Protein 8SJJ (pdb70)

Organism: Homo sapiens (NCBI:txid9606)

Solvent-accessible surface area: 27990 Å² total; per-residue (Å²): 67,76,136,116,36,91,99,68,21,71,89,11,107,62,149,16,64,110,98,35,52,106,67,43,63,82,31,66,106,39,56,116,58,23,71,70,52,38,107,107,64,120,117,81,15,89,96,61,67,134,40,8,88,95,71,105,160,100,5,82,29,54,44,99,98,6,104,149,89,75,84,93,54,122,95,59,63,179,111,119,106,88,81,93,109,137,89,162,130,63,86,184,78,133,104,121,61,58,70,137,151,95,50,108,106,104,91,88,82,124,105,46,99,85,120,117,79,114,99,96,108,115,82,115,43,90,60,99,112,91,120,106,101,26,95,72,110,60,103,132,62,108,106,74,57,91,97,123,91,106,122,62,66,96,50,46,83,64,149,104,105,21,60,62,99,32,132,148,27,78,106,42,45,72,107,88,16,58,129,88,35,140,124,29,57,88,138,50,104,79,24,95,63,64,16,41,135,136,46,69,112,34,54,44,67,6,59,61,63,68,56,66,31,96,45,46,68,122,60,4,68,71,60,58,65,83,40,85,68,148,73,159,176,135,151,126,78,109,68,58,105,100,140,163,65,102,94,64,134,97,128,61,79,54,103,54,115,93,117,90,125,88,120,111,65,122,92,132,90,94,128,132,137,79,57,119,58,38,129,95,155,40,104,84,107,104,122,152,58,87,55,60,114,115,143,108,116,111,35,128,138,140,98,95,70,81,112,92,64,79,154,50,36,111,85,155,152,106,121,150

Sequence (320 aa):
GSHMWQREEEELKQRFMQRVKEKKEATFKEAEKELQDKFEHLKMIQQEEIRKLEEEKKQLEGEIIDFYKMKAASESHMWQRREEEELKQRFMQRVKEKEATTFKEAEKELQDKFEHLKMIQQEEIRKLEEEKKQLEGEIIDFYKMKAASEAGSHMAQMEEERREHVAKMKKMEMEMEQVFEMKVKEKVQKLKDSEAELQRRHEQMKKNLEAQHKELEEKRRQFEDEKANWWEAQQRILHMAQMEEERREHVAKMKKMEMMEMEQVFEMKVKEKVQKLKDSEAELQRRHEQMKKNLEAQHKELEEKRRQFEDEKANWWEAQQRILEQ

Secondary structure (DSSP, 8-state):
-HHHHHHHHHHHHHHHHHHHHHHHHHHHHHHHHHHHHHHHHHHHHHHHHHHHHHHHHHHHHHHHHHHHHHHHH-/-HHHHHHHHHHHHHHHHHHHHHHHHHHHHHHHHHHHHHHHHHHHHHHHHHHHHHHHHHHHHHHHHHHHHHHHT-/-HHHHHHHHHHHHHHHHHHHHHHHHHHHHHHHHHHHHHHHHHHHHHHHHHHHHHHHHHHHHHHHHHHHHHHHHHHHHHHHHHT---/-HHHHHHHHHHHHHHHHHHHHHHHHHHHHHHHHHHHHHHHHHHHHHHHHHHHHHHHHHHHHHHHHHHHHHHHHHHHHHHHTSGGG-

Foldseek 3Di:
DVVVVVVVVVVVVVVVVVVVVVVVVVVVVVVVVVVVVVVVVVVVVVVVVVVVVVVVVVVVVVVVVVVVVVVVVD/DVVVVVVVVVVVVVVVVVVVVVVVVVVVVVVVVVVVVVVVVVVVVVVVVVVVVVVVVVVVVVVVVVVVVVVVVD/DVVVVVVVVVVVVVVVVVVVVVVVVVVVVVVVVVVVVVVVVVVVVVVVVVVVVVVVVVVVVVVVVVVVVVVVVVVVVVVVVVPPPD/DVVVVVVVVVVVVVVVVVVVVVVVVVVVVVVVVVVVVVVVVVVVVVVVVVVVVVVVVVVVVVVVVVVVVVVVVVVVVVVCPDPVND

Radius of gyration: 40.52 Å; Cα contacts (8 Å, |Δi|>4): 38; chains: 4; bounding box: 103×76×108 Å

B-factor: mean 32.74, std 9.79, range [14.16, 71.3]

InterPro domains:
  IPR016491 Septin [PIRSF006698] (20-425)
  IPR016491 Septin [cd01850] (49-317)
  IPR027417 P-loop containing nucleoside triphosphate hydrolase [G3DSA:3.40.50.300] (29-317)
  IPR027417 P-loop containing nucleoside triphosphate hydrolase [SSF52540] (34-288)
  IPR030379 Septin-type guanine nucleotide-binding (G) domain [PF00735] (49-317)
  IPR030379 Septin-type guanine nucleotide-binding (G) domain [PS51719] (49-315)

Structure (mmCIF, N/CA/C/O backbone):
data_8SJJ
#
_entry.id   8SJJ
#
_cell.length_a   34.934
_cell.length_b   50.811
_cell.length_c   91.558
_cell.angle_alpha   90.00
_cell.angle_beta   94.36
_cell.angle_gamma   90.00
#
_symmetry.space_group_name_H-M   'P 1 21 1'
#
loop_
_entity.id
_entity.type
_entity.pdbx_description
1 polymer Septin-14
2 polymer 'Septin 7'
3 non-polymer 'SODIUM ION'
4 non-polymer DI(HYDROXYETHYL)ETHER
5 water water
#
loop_
_atom_site.group_PDB
_atom_site.id
_atom_site.type_symbol
_atom_site.label_atom_id
_atom_site.label_alt_id
_atom_site.label_comp_id
_atom_site.label_asym_id
_atom_site.label_entity_id
_atom_site.label_seq_id
_atom_site.pdbx_PDB_ins_code
_atom_site.Cartn_x
_atom_site.Cartn_y
_atom_site.Cartn_z
_atom_site.occupancy
_atom_site.B_iso_or_equiv
_atom_site.auth_seq_id
_atom_site.auth_comp_id
_atom_site.auth_asym_id
_atom_site.auth_atom_id
_atom_site.pdbx_PDB_model_num
ATOM 1 N N . GLY A 1 1 ? -25.384 23.516 -19.453 1.00 25.49 -4 GLY A N 1
ATOM 2 C CA . GLY A 1 1 ? -24.470 23.531 -20.587 1.00 25.99 -4 GLY A CA 1
ATOM 3 C C . GLY A 1 1 ? -23.089 24.035 -20.236 1.00 27.72 -4 GLY A C 1
ATOM 4 O O . GLY A 1 1 ? -22.743 24.137 -19.054 1.00 27.45 -4 GLY A O 1
ATOM 5 N N . SER A 1 2 ? -22.315 24.399 -21.269 1.00 28.69 -3 SER A N 1
ATOM 6 C CA . SER A 1 2 ? -20.946 24.869 -21.197 1.00 30.13 -3 SER A CA 1
ATOM 7 C C . SER A 1 2 ? -20.677 26.080 -20.268 1.00 30.75 -3 SER A C 1
ATOM 8 O O . SER A 1 2 ? -19.628 26.116 -19.632 1.00 30.85 -3 SER A O 1
ATOM 11 N N . HIS A 1 3 ? -21.572 27.084 -20.232 1.00 30.99 -2 HIS A N 1
ATOM 12 C CA . HIS A 1 3 ? -21.380 28.240 -19.352 1.00 31.66 -2 HIS A CA 1
ATOM 13 C C . HIS A 1 3 ? -21.668 27.857 -17.905 1.00 30.63 -2 HIS A C 1
ATOM 14 O O . HIS A 1 3 ? -20.941 28.275 -17.004 1.00 31.30 -2 HIS A O 1
ATOM 21 N N . MET A 1 4 ? -22.716 27.058 -17.668 1.00 29.30 -1 MET A N 1
ATOM 22 C CA . MET A 1 4 ? -23.031 26.586 -16.313 1.00 28.80 -1 MET A CA 1
ATOM 23 C C . MET A 1 4 ? -21.865 25.740 -15.776 1.00 27.16 -1 MET A C 1
ATOM 24 O O . MET A 1 4 ? -21.507 25.872 -14.608 1.00 26.66 -1 MET A O 1
ATOM 29 N N . TRP A 1 5 ? -21.237 24.930 -16.643 1.00 26.16 0 TRP A N 1
ATOM 30 C CA . TRP A 1 5 ? -20.093 24.113 -16.233 1.00 26.85 0 TRP A CA 1
ATOM 31 C C . TRP A 1 5 ? -18.892 24.955 -15.885 1.00 26.04 0 TRP A C 1
ATOM 32 O O . TRP A 1 5 ? -18.216 24.665 -14.908 1.00 25.97 0 TRP A O 1
ATOM 43 N N . GLN A 1 6 ? -18.657 26.027 -16.646 1.00 25.04 1 GLN A N 1
ATOM 44 C CA . GLN A 1 6 ? -17.572 26.949 -16.346 1.00 25.32 1 GLN A CA 1
ATOM 45 C C . GLN A 1 6 ? -17.885 27.666 -15.027 1.00 24.20 1 GLN A C 1
ATOM 46 O O . GLN A 1 6 ? -17.026 27.741 -14.166 1.00 24.14 1 GLN A O 1
ATOM 52 N N . ARG A 1 7 ? -19.130 28.110 -14.831 1.00 23.64 2 ARG A N 1
ATOM 53 C CA . ARG A 1 7 ? -19.528 28.753 -13.569 1.00 24.07 2 ARG A CA 1
ATOM 54 C C . ARG A 1 7 ? -19.307 27.849 -12.360 1.00 23.69 2 ARG A C 1
ATOM 55 O O . ARG A 1 7 ? -18.877 28.319 -11.332 1.00 24.28 2 ARG A O 1
ATOM 63 N N . GLU A 1 8 ? -19.570 26.553 -12.496 1.00 22.96 3 GLU A N 1
ATOM 64 C CA . GLU A 1 8 ? -19.362 25.594 -11.425 1.00 23.25 3 GLU A CA 1
ATOM 65 C C . GLU A 1 8 ? -17.883 25.524 -10.991 1.00 23.63 3 GLU A C 1
ATOM 66 O O . GLU A 1 8 ? -17.588 25.496 -9.792 1.00 23.28 3 GLU A O 1
ATOM 72 N N . GLU A 1 9 ? -16.951 25.598 -11.964 1.00 23.60 4 GLU A N 1
ATOM 73 C CA . GLU A 1 9 ? -15.525 25.631 -11.697 1.00 24.09 4 GLU A CA 1
ATOM 74 C C . GLU A 1 9 ? -15.173 26.840 -10.857 1.00 24.50 4 GLU A C 1
ATOM 75 O O . GLU A 1 9 ? -14.500 26.687 -9.849 1.00 24.94 4 GLU A O 1
ATOM 81 N N . GLU A 1 10 ? -15.633 28.033 -11.296 1.00 24.22 5 GLU A N 1
ATOM 82 C CA . GLU A 1 10 ? -15.401 29.328 -10.689 1.00 24.13 5 GLU A CA 1
ATOM 83 C C . GLU A 1 10 ? -15.968 29.358 -9.283 1.00 23.74 5 GLU A C 1
ATOM 84 O O . GLU A 1 10 ? -15.301 29.864 -8.389 1.00 24.14 5 GLU A O 1
ATOM 90 N N . GLU A 1 11 ? -17.186 28.801 -9.067 1.00 23.13 6 GLU A N 1
ATOM 91 C CA . GLU A 1 11 ? -17.797 28.774 -7.731 1.00 23.15 6 GLU A CA 1
ATOM 92 C C . GLU A 1 11 ? -16.896 27.971 -6.768 1.00 24.59 6 GLU A C 1
ATOM 93 O O . GLU A 1 11 ? -16.691 28.386 -5.635 1.00 25.00 6 GLU A O 1
ATOM 99 N N . LEU A 1 12 ? -16.364 26.837 -7.224 1.00 25.51 7 LEU A N 1
ATOM 100 C CA . LEU A 1 12 ? -15.462 26.023 -6.406 1.00 27.65 7 LEU A CA 1
ATOM 101 C C . LEU A 1 12 ? -14.140 26.773 -6.125 1.00 27.89 7 LEU A C 1
ATOM 102 O O . LEU A 1 12 ? -13.705 26.799 -4.996 1.00 27.35 7 LEU A O 1
ATOM 107 N N . LYS A 1 13 ? -13.552 27.428 -7.135 1.00 28.83 8 LYS A N 1
ATOM 108 C CA . LYS A 1 13 ? -12.334 28.216 -6.975 1.00 30.33 8 LYS A CA 1
ATOM 109 C C . LYS A 1 13 ? -12.579 29.385 -6.007 1.00 31.43 8 LYS A C 1
ATOM 110 O O . LYS A 1 13 ? -11.708 29.723 -5.214 1.00 31.48 8 LYS A O 1
ATOM 116 N N . GLN A 1 14 ? -13.765 30.002 -6.074 1.00 31.39 9 GLN A N 1
ATOM 117 C CA . GLN A 1 14 ? -14.120 31.095 -5.178 1.00 31.53 9 GLN A CA 1
ATOM 118 C C . GLN A 1 14 ? -14.337 30.589 -3.750 1.00 31.60 9 GLN A C 1
ATOM 119 O O . GLN A 1 14 ? -14.011 31.297 -2.778 1.00 32.14 9 GLN A O 1
ATOM 121 N N . ARG A 1 15 ? -14.859 29.362 -3.612 1.00 30.79 10 ARG A N 1
ATOM 122 C CA . ARG A 1 15 ? -15.106 28.726 -2.323 1.00 30.39 10 ARG A CA 1
ATOM 123 C C . ARG A 1 15 ? -13.786 28.553 -1.590 1.00 31.39 10 ARG A C 1
ATOM 124 O O . ARG A 1 15 ? -13.653 29.023 -0.462 1.00 30.79 10 ARG A O 1
ATOM 132 N N . PHE A 1 16 ? -12.792 27.931 -2.253 1.00 32.29 11 PHE A N 1
ATOM 133 C CA . PHE A 1 16 ? -11.485 27.736 -1.652 1.00 33.79 11 PHE A CA 1
ATOM 134 C C . PHE A 1 16 ? -10.806 29.029 -1.360 1.00 34.24 11 PHE A C 1
ATOM 135 O O . PHE A 1 16 ? -10.250 29.172 -0.279 1.00 34.94 11 PHE A O 1
ATOM 143 N N . MET A 1 17 ? -10.929 30.019 -2.242 1.00 34.16 12 MET A N 1
ATOM 144 C CA . MET A 1 17 ? -10.358 31.351 -1.999 1.00 34.70 12 MET A CA 1
ATOM 145 C C . MET A 1 17 ? -10.852 31.939 -0.670 1.00 34.75 12 MET A C 1
ATOM 146 O O . MET A 1 17 ? -10.045 32.329 0.170 1.00 34.83 12 MET A O 1
ATOM 148 N N . GLN A 1 18 ? -12.174 31.902 -0.442 1.00 34.85 13 GLN A N 1
ATOM 149 C CA . GLN A 1 18 ? -12.794 32.428 0.778 1.00 35.01 13 GLN A CA 1
ATOM 150 C C . GLN A 1 18 ? -12.446 31.564 2.015 1.00 34.32 13 GLN A C 1
ATOM 151 O O . GLN A 1 18 ? -12.148 32.096 3.084 1.00 34.22 13 GLN A O 1
ATOM 157 N N . ARG A 1 19 ? -12.414 30.245 1.842 1.00 33.25 14 ARG A N 1
ATOM 158 C CA . ARG A 1 19 ? -12.055 29.319 2.903 1.00 32.66 14 ARG A CA 1
ATOM 159 C C . ARG A 1 19 ? -10.609 29.582 3.413 1.00 33.04 14 ARG A C 1
ATOM 160 O O . ARG A 1 19 ? -10.390 29.700 4.623 1.00 33.29 14 ARG A O 1
ATOM 168 N N . VAL A 1 20 ? -9.657 29.746 2.502 1.00 32.68 15 VAL A N 1
ATOM 169 C CA . VAL A 1 20 ? -8.267 30.059 2.842 1.00 33.43 15 VAL A CA 1
ATOM 170 C C . VAL A 1 20 ? -8.180 31.428 3.537 1.00 34.64 15 VAL A C 1
ATOM 171 O O . VAL A 1 20 ? -7.452 31.579 4.523 1.00 34.44 15 VAL A O 1
ATOM 175 N N . LYS A 1 21 ? -8.984 32.404 3.068 1.00 35.44 16 LYS A N 1
ATOM 176 C CA . LYS A 1 21 ? -9.052 33.758 3.619 1.00 36.62 16 LYS A CA 1
ATOM 177 C C . LYS A 1 21 ? -9.530 33.778 5.074 1.00 38.09 16 LYS A C 1
ATOM 178 O O . LYS A 1 21 ? -8.926 34.472 5.899 1.00 39.33 16 LYS A O 1
ATOM 180 N N . GLU A 1 22 ? -10.591 33.028 5.397 1.00 37.46 17 GLU A N 1
ATOM 181 C CA . GLU A 1 22 ? -11.119 32.952 6.763 1.00 37.48 17 GLU A CA 1
ATOM 182 C C . GLU A 1 22 ? -10.147 32.227 7.673 1.00 37.40 17 GLU A C 1
ATOM 183 O O . GLU A 1 22 ? -10.050 32.570 8.848 1.00 37.80 17 GLU A O 1
ATOM 189 N N . LYS A 1 23 ? -9.444 31.215 7.145 1.00 36.56 18 LYS A N 1
ATOM 190 C CA A LYS A 1 23 ? -8.437 30.469 7.887 0.50 37.03 18 LYS A CA 1
ATOM 191 C CA B LYS A 1 23 ? -8.448 30.483 7.914 0.50 37.13 18 LYS A CA 1
ATOM 192 C C . LYS A 1 23 ? -7.269 31.395 8.230 1.00 37.68 18 LYS A C 1
ATOM 193 O O . LYS A 1 23 ? -6.726 31.327 9.329 1.00 38.28 18 LYS A O 1
ATOM 204 N N . GLU A 1 24 ? -6.895 32.265 7.292 1.00 37.99 19 GLU A N 1
ATOM 205 C CA . GLU A 1 24 ? -5.815 33.226 7.452 1.00 39.02 19 GLU A CA 1
ATOM 206 C C . GLU A 1 24 ? -6.195 34.284 8.483 1.00 39.62 19 GLU A C 1
ATOM 207 O O . GLU A 1 24 ? -5.340 34.703 9.259 1.00 40.47 19 GLU A O 1
ATOM 209 N N . ALA A 1 25 ? -7.471 34.696 8.522 1.00 38.94 20 ALA A N 1
ATOM 210 C CA . ALA A 1 25 ? -7.921 35.670 9.504 1.00 38.56 20 ALA A CA 1
ATOM 211 C C . ALA A 1 25 ? -7.879 35.095 10.923 1.00 37.17 20 ALA A C 1
ATOM 212 O O . ALA A 1 25 ? -7.646 35.853 11.854 1.00 37.47 20 ALA A O 1
ATOM 214 N N . THR A 1 26 ? -8.059 33.770 11.090 1.00 35.95 21 THR A N 1
ATOM 215 C CA . THR A 1 26 ? -7.976 33.156 12.419 1.00 35.90 21 THR A CA 1
ATOM 216 C C . THR A 1 26 ? -6.522 33.062 12.876 1.00 34.24 21 THR A C 1
ATOM 217 O O . THR A 1 26 ? -6.219 33.328 14.041 1.00 33.09 21 THR A O 1
ATOM 221 N N . PHE A 1 27 ? -5.620 32.718 11.949 1.00 33.52 22 PHE A N 1
ATOM 222 C CA . PHE A 1 27 ? -4.209 32.616 12.279 1.00 33.37 22 PHE A CA 1
ATOM 223 C C . PHE A 1 27 ? -3.616 33.981 12.606 1.00 32.47 22 PHE A C 1
ATOM 224 O O . PHE A 1 27 ? -2.879 34.095 13.585 1.00 32.97 22 PHE A O 1
ATOM 232 N N . LYS A 1 28 ? -3.990 35.017 11.859 1.00 31.77 23 LYS A N 1
ATOM 233 C CA . LYS A 1 28 ? -3.539 36.379 12.128 1.00 32.66 23 LYS A CA 1
ATOM 234 C C . LYS A 1 28 ? -3.967 36.846 13.542 1.00 33.79 23 LYS A C 1
ATOM 235 O O . LYS A 1 28 ? -3.179 37.484 14.244 1.00 34.41 23 LYS A O 1
ATOM 237 N N . GLU A 1 29 ? -5.187 36.489 13.973 1.00 33.69 24 GLU A N 1
ATOM 238 C CA . GLU A 1 29 ? -5.697 36.849 15.294 1.00 34.78 24 GLU A CA 1
ATOM 239 C C . GLU A 1 29 ? -5.000 36.068 16.397 1.00 34.87 24 GLU A C 1
ATOM 240 O O . GLU A 1 29 ? -4.691 36.639 17.451 1.00 35.31 24 GLU A O 1
ATOM 246 N N . ALA A 1 30 ? -4.712 34.778 16.159 1.00 34.00 25 ALA A N 1
ATOM 247 C CA . ALA A 1 30 ? -3.997 33.971 17.146 1.00 33.72 25 ALA A CA 1
ATOM 248 C C . ALA A 1 30 ? -2.583 34.497 17.340 1.00 32.61 25 ALA A C 1
ATOM 249 O O . ALA A 1 30 ? -2.100 34.507 18.476 1.00 32.60 25 ALA A O 1
ATOM 251 N N . GLU A 1 31 ? -1.933 34.970 16.249 1.00 31.67 26 GLU A N 1
ATOM 252 C CA . GLU A 1 31 ? -0.605 35.579 16.313 1.00 31.50 26 GLU A CA 1
ATOM 253 C C . GLU A 1 31 ? -0.676 36.921 17.054 1.00 32.16 26 GLU A C 1
ATOM 254 O O . GLU A 1 31 ? 0.255 37.256 17.793 1.00 32.34 26 GLU A O 1
ATOM 260 N N . LYS A 1 32 ? -1.749 37.681 16.844 1.00 32.11 27 LYS A N 1
ATOM 261 C CA . LYS A 1 32 ? -1.973 38.969 17.504 1.00 33.11 27 LYS A CA 1
ATOM 262 C C . LYS A 1 32 ? -2.083 38.777 19.032 1.00 32.71 27 LYS A C 1
ATOM 263 O O . LYS A 1 32 ? -1.382 39.453 19.790 1.00 33.20 27 LYS A O 1
ATOM 269 N N . GLU A 1 33 ? -2.899 37.809 19.471 1.00 32.16 28 GLU A N 1
ATOM 270 C CA . GLU A 1 33 ? -3.085 37.484 20.892 1.00 32.24 28 GLU A CA 1
ATOM 271 C C . GLU A 1 33 ? -1.754 37.059 21.510 1.00 31.90 28 GLU A C 1
ATOM 272 O O . GLU A 1 33 ? -1.378 37.531 22.586 1.00 32.33 28 GLU A O 1
ATOM 274 N N . LEU A 1 34 ? -1.005 36.226 20.784 1.00 30.52 29 LEU A N 1
ATOM 275 C CA . LEU A 1 34 ? 0.310 35.751 21.167 1.00 30.08 29 LEU A CA 1
ATOM 276 C C . LEU A 1 34 ? 1.306 36.914 21.356 1.00 28.40 29 LEU A C 1
ATOM 277 O O . LEU A 1 34 ? 2.032 36.975 22.368 1.00 26.93 29 LEU A O 1
ATOM 282 N N . GLN A 1 35 ? 1.315 37.855 20.401 1.00 27.39 30 GLN A N 1
ATOM 283 C CA . GLN A 1 35 ? 2.186 39.009 20.496 1.00 26.96 30 GLN A CA 1
ATOM 284 C C . GLN A 1 35 ? 1.794 39.896 21.671 1.00 27.67 30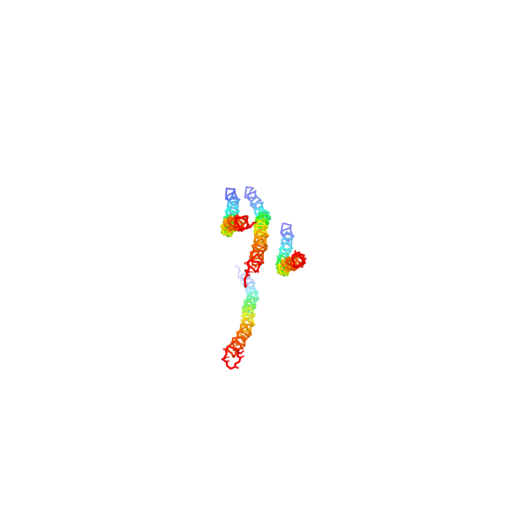 GLN A C 1
ATOM 285 O O . GLN A 1 35 ? 2.689 40.441 22.303 1.00 27.67 30 GLN A O 1
ATOM 291 N N . ASP A 1 36 ? 0.477 40.098 21.940 1.00 27.63 31 ASP A N 1
ATOM 292 C CA . ASP A 1 36 ? 0.064 40.951 23.055 1.00 28.24 31 ASP A CA 1
ATOM 293 C C . ASP A 1 36 ? 0.491 40.320 24.369 1.00 28.69 31 ASP A C 1
ATOM 294 O O . ASP A 1 36 ? 0.997 41.025 25.247 1.00 28.65 31 ASP A O 1
ATOM 299 N N . LYS A 1 37 ? 0.318 39.014 24.514 1.00 28.87 32 LYS A N 1
ATOM 300 C CA . LYS A 1 37 ? 0.614 38.322 25.792 1.00 29.33 32 LYS A CA 1
ATOM 301 C C . LYS A 1 37 ? 2.084 38.506 26.143 1.00 29.59 32 LYS A C 1
ATOM 302 O O . LYS A 1 37 ? 2.372 38.849 27.283 1.00 29.94 32 LYS A O 1
ATOM 304 N N . PHE A 1 38 ? 2.951 38.302 25.165 1.00 29.66 33 PHE A N 1
ATOM 305 C CA . PHE A 1 38 ? 4.413 38.410 25.374 1.00 29.94 33 PHE A CA 1
ATOM 306 C C . PHE A 1 38 ? 4.866 39.876 25.414 1.00 30.81 33 PHE A C 1
ATOM 307 O O . PHE A 1 38 ? 5.913 40.152 25.998 1.00 31.95 33 PHE A O 1
ATOM 315 N N . GLU A 1 39 ? 4.141 40.786 24.788 1.00 30.99 34 GLU A N 1
ATOM 316 C CA . GLU A 1 39 ? 4.509 42.222 24.905 1.00 31.76 34 GLU A CA 1
ATOM 317 C C . GLU A 1 39 ? 4.235 42.654 26.349 1.00 31.31 34 GLU A C 1
ATOM 318 O O . GLU A 1 39 ? 5.071 43.369 26.911 1.00 31.28 34 GLU A O 1
ATOM 324 N N . HIS A 1 40 ? 3.118 42.209 26.912 1.00 30.65 35 HIS A N 1
ATOM 325 C CA . HIS A 1 40 ? 2.744 42.490 28.298 1.00 30.44 35 HIS A CA 1
ATOM 326 C C . HIS A 1 40 ? 3.879 42.035 29.236 1.00 31.05 35 HIS A C 1
ATOM 327 O O . HIS A 1 40 ? 4.368 42.844 30.027 1.00 31.41 35 HIS A O 1
ATOM 334 N N . LEU A 1 41 ? 4.323 40.758 29.108 1.00 30.33 36 LEU A N 1
ATOM 335 C CA . LEU A 1 41 ? 5.387 40.192 29.937 1.00 30.77 36 LEU A CA 1
ATOM 336 C C . LEU A 1 41 ? 6.704 40.940 29.715 1.00 30.32 36 LEU A C 1
ATOM 337 O O . LEU A 1 41 ? 7.460 41.115 30.670 1.00 30.00 36 LEU A O 1
ATOM 342 N N . LYS A 1 42 ? 6.975 41.401 28.479 1.00 29.24 37 LYS A N 1
ATOM 343 C CA . LYS A 1 42 ? 8.191 42.175 28.227 1.00 28.87 37 LYS A CA 1
ATOM 344 C C . LYS A 1 42 ? 8.188 43.505 28.971 1.00 29.06 37 LYS A C 1
ATOM 345 O O . LYS A 1 42 ? 9.212 43.866 29.517 1.00 29.74 37 LYS A O 1
ATOM 351 N N . MET A 1 43 ? 7.066 44.260 28.966 1.00 28.12 38 MET A N 1
ATOM 352 C CA . MET A 1 43 ? 6.985 45.556 29.666 1.00 27.16 38 MET A CA 1
ATOM 353 C C . MET A 1 43 ? 7.336 45.417 31.154 1.00 26.49 38 MET A C 1
ATOM 354 O O . MET A 1 43 ? 8.086 46.237 31.704 1.00 25.86 38 MET A O 1
ATOM 359 N N . ILE A 1 44 ? 6.766 44.382 31.816 1.00 26.42 39 ILE A N 1
ATOM 360 C CA . ILE A 1 44 ? 6.987 44.071 33.214 1.00 26.67 39 ILE A CA 1
ATOM 361 C C . ILE A 1 44 ? 8.483 43.887 33.465 1.00 27.38 39 ILE A C 1
ATOM 362 O O . ILE A 1 44 ? 9.022 44.485 34.389 1.00 27.89 39 ILE A O 1
ATOM 367 N N . GLN A 1 45 ? 9.151 43.091 32.628 1.00 26.93 40 GLN A N 1
ATOM 368 C CA . GLN A 1 45 ? 10.578 42.855 32.774 1.00 27.05 40 GLN A CA 1
ATOM 369 C C . GLN A 1 45 ? 11.416 44.113 32.478 1.00 27.99 40 GLN A C 1
ATOM 370 O O . GLN A 1 45 ? 12.491 44.276 33.061 1.00 27.75 40 GLN A O 1
ATOM 376 N N . GLN A 1 46 ? 10.948 45.015 31.588 1.00 28.60 41 GLN A N 1
ATOM 377 C CA . GLN A 1 46 ? 11.702 46.257 31.323 1.00 29.44 41 GLN A CA 1
ATOM 378 C C . GLN A 1 46 ? 11.621 47.252 32.500 1.00 29.20 41 GLN A C 1
ATOM 379 O O . GLN A 1 46 ? 12.548 48.047 32.714 1.00 29.26 41 GLN A O 1
ATOM 385 N N . GLU A 1 47 ? 10.539 47.177 33.295 1.00 28.55 42 GLU A N 1
ATOM 386 C CA . GLU A 1 47 ? 10.378 47.978 34.502 1.00 28.53 42 GLU A CA 1
ATOM 387 C C . GLU A 1 47 ? 11.240 47.410 35.641 1.00 28.06 42 GLU A C 1
ATOM 388 O O . GLU A 1 47 ? 11.765 48.161 36.473 1.00 27.56 42 GLU A O 1
ATOM 394 N N . GLU A 1 48 ? 11.355 46.068 35.697 1.00 27.64 43 GLU A N 1
ATOM 395 C CA . GLU A 1 48 ? 12.207 45.349 36.642 1.00 28.14 43 GLU A CA 1
ATOM 396 C C . GLU A 1 48 ? 13.648 45.771 36.373 1.00 28.03 43 GLU A C 1
ATOM 397 O O . GLU A 1 48 ? 14.365 46.075 37.324 1.00 28.06 43 GLU A O 1
ATOM 403 N N . ILE A 1 49 ? 14.063 45.831 35.079 1.00 27.75 44 ILE A N 1
ATOM 404 C CA . ILE A 1 49 ? 15.430 46.249 34.714 1.00 28.43 44 ILE A CA 1
ATOM 405 C C . ILE A 1 49 ? 15.749 47.658 35.250 1.00 28.83 44 ILE A C 1
ATOM 406 O O . ILE A 1 49 ? 16.800 47.864 35.839 1.00 28.85 44 ILE A O 1
ATOM 411 N N . ARG A 1 50 ? 14.824 48.607 35.083 1.00 29.08 45 ARG A N 1
ATOM 412 C CA . ARG A 1 50 ? 15.041 49.978 35.517 1.00 29.82 45 ARG A CA 1
ATOM 413 C C . ARG A 1 50 ? 15.031 50.102 37.041 1.00 28.82 45 ARG A C 1
ATOM 414 O O . ARG A 1 50 ? 15.851 50.841 37.583 1.00 28.41 45 ARG A O 1
ATOM 422 N N . LYS A 1 51 ? 14.203 49.311 37.728 1.00 27.74 46 LYS A N 1
ATOM 423 C CA . LYS A 1 51 ? 14.188 49.305 39.187 1.00 27.86 46 LYS A CA 1
ATOM 424 C C . LYS A 1 51 ? 15.538 48.727 39.712 1.00 27.54 46 LYS A C 1
ATOM 425 O O . LYS A 1 51 ? 16.120 49.259 40.637 1.00 27.73 46 LYS A O 1
ATOM 427 N N . LEU A 1 52 ? 16.060 47.700 39.061 1.00 26.95 47 LEU A N 1
ATOM 428 C CA . LEU A 1 52 ? 17.333 47.071 39.418 1.00 26.75 47 LEU A CA 1
ATOM 429 C C . LEU A 1 52 ? 18.485 48.046 39.213 1.00 24.80 47 LEU A C 1
ATOM 430 O O . LEU A 1 52 ? 19.334 48.194 40.092 1.00 24.69 47 LEU A O 1
ATOM 435 N N . GLU A 1 53 ? 18.459 48.789 38.110 1.00 23.63 48 GLU A N 1
ATOM 436 C CA . GLU A 1 53 ? 19.457 49.814 37.824 1.00 24.07 48 GLU A CA 1
ATOM 437 C C . GLU A 1 53 ? 19.450 50.929 38.871 1.00 23.33 48 GLU A C 1
ATOM 438 O O . GLU A 1 53 ? 20.507 51.397 39.313 1.00 23.04 48 GLU A O 1
ATOM 444 N N . GLU A 1 54 ? 18.255 51.312 39.294 1.00 22.65 49 GLU A N 1
ATOM 445 C CA . GLU A 1 54 ? 18.020 52.345 40.293 1.00 22.98 49 GLU A CA 1
ATOM 446 C C . GLU A 1 54 ? 18.514 51.888 41.679 1.00 22.27 49 GLU A C 1
ATOM 447 O O . GLU A 1 54 ? 19.091 52.685 42.438 1.00 20.84 49 GLU A O 1
ATOM 453 N N . GLU A 1 55 ? 18.317 50.594 41.990 1.00 22.67 50 GLU A N 1
ATOM 454 C CA . GLU A 1 55 ? 18.770 49.973 43.247 1.00 23.12 50 GLU A CA 1
ATOM 455 C C . GLU A 1 55 ? 20.275 49.891 43.275 1.00 22.40 50 GLU A C 1
ATOM 456 O O . GLU A 1 55 ? 20.873 50.161 44.305 1.00 21.55 50 GLU A O 1
ATOM 462 N N . LYS A 1 56 ? 20.894 49.530 42.141 1.00 22.44 51 LYS A N 1
ATOM 463 C CA . LYS A 1 56 ? 22.351 49.459 42.006 1.00 22.52 51 LYS A CA 1
ATOM 464 C C . LYS A 1 56 ? 22.956 50.829 42.246 1.00 22.81 51 LYS A C 1
ATOM 465 O O . LYS A 1 56 ? 23.927 50.959 43.004 1.00 23.64 51 LYS A O 1
ATOM 471 N N . LYS A 1 57 ? 22.347 51.866 41.658 1.00 22.14 52 LYS A N 1
ATOM 472 C CA . LYS A 1 57 ? 22.797 53.250 41.808 1.00 21.83 52 LYS A CA 1
ATOM 473 C C . LYS A 1 57 ? 22.669 53.694 43.269 1.00 20.78 52 LYS A C 1
ATOM 474 O O . LYS A 1 57 ? 23.533 54.392 43.767 1.00 19.67 52 LYS A O 1
ATOM 480 N N . GLN A 1 58 ? 21.607 53.280 43.961 1.00 20.81 53 GLN A N 1
ATOM 481 C CA . GLN A 1 58 ? 21.399 53.639 45.359 1.00 21.18 53 GLN A CA 1
ATOM 482 C C . GLN A 1 58 ? 22.456 52.957 46.261 1.00 19.78 53 GLN A C 1
ATOM 483 O O . GLN A 1 58 ? 23.049 53.590 47.130 1.00 18.84 53 GLN A O 1
ATOM 489 N N . LEU A 1 59 ? 22.729 51.682 46.003 1.00 19.31 54 LEU A N 1
ATOM 490 C CA . LEU A 1 59 ? 23.738 50.945 46.771 1.00 18.20 54 LEU A CA 1
ATOM 491 C C . LEU A 1 59 ? 25.129 51.592 46.522 1.00 17.64 54 LEU A C 1
ATOM 492 O O . LEU A 1 59 ? 25.884 51.800 47.478 1.00 17.38 54 LEU A O 1
ATOM 497 N N . GLU A 1 60 ? 25.414 52.010 45.267 1.00 17.00 55 GLU A N 1
ATOM 498 C CA . GLU A 1 60 ? 26.692 52.676 44.965 1.00 16.81 55 GLU A CA 1
ATOM 499 C C . GLU A 1 60 ? 26.860 53.968 45.770 1.00 17.24 55 GLU A C 1
ATOM 500 O O . GLU A 1 60 ? 27.923 54.210 46.329 1.00 17.35 55 GLU A O 1
ATOM 506 N N . GLY A 1 61 ? 25.793 54.732 45.911 1.00 17.84 56 GLY A N 1
ATOM 507 C CA . GLY A 1 61 ? 25.811 55.954 46.710 1.00 18.21 56 GLY A CA 1
ATOM 508 C C . GLY A 1 61 ? 26.027 55.669 48.180 1.00 18.51 56 GLY A C 1
ATOM 509 O O . GLY A 1 61 ? 26.783 56.381 48.830 1.00 19.67 56 GLY A O 1
ATOM 510 N N . GLU A 1 62 ? 25.422 54.593 48.714 1.00 18.69 57 GLU A N 1
ATOM 511 C CA . GLU A 1 62 ? 25.642 54.222 50.130 1.00 18.79 57 GLU A CA 1
ATOM 512 C C . GLU A 1 62 ? 27.087 53.807 50.380 1.00 18.09 57 GLU A C 1
ATOM 513 O O . GLU A 1 62 ? 27.668 54.154 51.413 1.00 18.20 57 GLU A O 1
ATOM 519 N N . ILE A 1 63 ? 27.669 53.072 49.437 1.00 17.80 58 ILE A N 1
ATOM 520 C CA . ILE A 1 63 ? 29.061 52.627 49.524 1.00 18.19 58 ILE A CA 1
ATOM 521 C C . ILE A 1 63 ? 29.990 53.837 49.511 1.00 19.89 58 ILE A C 1
ATOM 522 O O . ILE A 1 63 ? 30.951 53.861 50.274 1.00 20.48 58 ILE A O 1
ATOM 527 N N . ILE A 1 64 ? 29.693 54.872 48.673 1.00 20.26 59 ILE A N 1
ATOM 528 C CA . ILE A 1 64 ? 30.498 56.104 48.647 1.00 21.08 59 ILE A CA 1
ATOM 529 C C . ILE A 1 64 ? 30.448 56.751 50.033 1.00 22.65 59 ILE A C 1
ATOM 530 O O . ILE A 1 64 ? 31.486 57.009 50.604 1.00 23.69 59 ILE A O 1
ATOM 535 N N . ASP A 1 65 ? 29.248 56.922 50.613 1.00 23.35 60 ASP A N 1
ATOM 536 C CA . ASP A 1 65 ? 29.101 57.546 51.925 1.00 24.08 60 ASP A CA 1
ATOM 537 C C . ASP A 1 65 ? 29.859 56.791 52.982 1.00 24.93 60 ASP A C 1
ATOM 538 O O . ASP A 1 65 ? 30.527 57.420 53.824 1.00 25.88 60 ASP A O 1
ATOM 543 N N . PHE A 1 66 ? 29.774 55.433 52.950 1.00 24.09 61 PHE A N 1
ATOM 544 C CA . PHE A 1 66 ? 30.464 54.590 53.920 1.00 24.11 61 PHE A CA 1
ATOM 545 C C . PHE A 1 66 ? 31.999 54.694 53.812 1.00 24.13 61 PHE A C 1
ATOM 546 O O . PHE A 1 66 ? 32.681 54.895 54.821 1.00 23.74 61 PHE A O 1
ATOM 554 N N . TYR A 1 67 ? 32.528 54.596 52.601 1.00 24.24 62 TYR A N 1
ATOM 555 C CA . TYR A 1 67 ? 33.972 54.696 52.385 1.00 24.46 62 TYR A CA 1
ATOM 556 C C . TYR A 1 67 ? 34.500 56.069 52.742 1.00 25.39 62 TYR A C 1
ATOM 557 O O . TYR A 1 67 ? 35.596 56.171 53.313 1.00 25.39 62 TYR A O 1
ATOM 566 N N . LYS A 1 68 ? 33.736 57.125 52.421 1.00 25.65 63 LYS A N 1
ATOM 567 C CA . LYS A 1 68 ? 34.159 58.486 52.743 1.00 27.00 63 LYS A CA 1
ATOM 568 C C . LYS A 1 68 ? 34.196 58.677 54.268 1.00 28.56 63 LYS A C 1
ATOM 569 O O . LYS A 1 68 ? 35.083 59.357 54.781 1.00 29.15 63 LYS A O 1
ATOM 575 N N . MET A 1 69 ? 33.265 58.038 54.995 1.00 28.70 64 MET A N 1
ATOM 576 C CA . MET A 1 69 ? 33.204 58.096 56.446 1.00 29.17 64 MET A CA 1
ATOM 577 C C . MET A 1 69 ? 34.393 57.345 57.066 1.00 29.51 64 MET A C 1
ATOM 578 O O . MET A 1 69 ? 34.975 57.841 58.016 1.00 29.02 64 MET A O 1
ATOM 583 N N . LYS A 1 70 ? 34.768 56.180 56.520 1.00 29.76 65 LYS A N 1
ATOM 584 C CA . LYS A 1 70 ? 35.913 55.409 57.001 1.00 30.81 65 LYS A CA 1
ATOM 585 C C . LYS A 1 70 ? 37.219 56.201 56.848 1.00 32.12 65 LYS A C 1
ATOM 586 O O . LYS A 1 70 ? 38.097 56.144 57.718 1.00 32.26 65 LYS A O 1
ATOM 592 N N . ALA A 1 71 ? 37.355 56.905 55.726 1.00 32.93 66 ALA A N 1
ATOM 593 C CA . ALA A 1 71 ? 38.546 57.707 55.462 1.00 34.39 66 ALA A CA 1
ATOM 594 C C . ALA A 1 71 ? 38.586 58.902 56.432 1.00 36.96 66 ALA A C 1
ATOM 595 O O . ALA A 1 71 ? 39.641 59.217 56.975 1.00 37.42 66 ALA A O 1
ATOM 597 N N . ALA A 1 72 ? 37.432 59.531 56.674 1.00 38.55 67 ALA A N 1
ATOM 598 C CA . ALA A 1 72 ? 37.298 60.691 57.551 1.00 40.89 67 ALA A CA 1
ATOM 599 C C . ALA A 1 72 ? 37.286 60.357 59.042 1.00 43.08 67 ALA A C 1
ATOM 600 O O . ALA A 1 72 ? 37.433 61.263 59.854 1.00 43.43 67 ALA A O 1
ATOM 602 N N . SER A 1 73 ? 37.107 59.077 59.407 1.00 44.24 68 SER A N 1
ATOM 603 C CA . SER A 1 73 ? 37.063 58.639 60.806 1.00 45.79 68 SER A CA 1
ATOM 604 C C . SER A 1 73 ? 38.450 58.450 61.404 1.00 47.48 68 SER A C 1
ATOM 605 O O . SER A 1 73 ? 38.683 58.870 62.538 1.00 48.34 68 SER A O 1
ATOM 607 N N . GLU A 1 74 ? 39.359 57.811 60.667 1.00 47.80 69 GLU A N 1
ATOM 608 C CA . GLU A 1 74 ? 40.703 57.570 61.173 1.00 48.69 69 GLU A CA 1
ATOM 609 C C . GLU A 1 74 ? 41.702 57.465 60.034 1.00 49.29 69 GLU A C 1
ATOM 610 O O . GLU A 1 74 ? 42.875 57.203 60.285 1.00 49.50 69 GLU A O 1
ATOM 612 N N . SER B 1 2 ? -22.096 -3.013 -22.663 1.00 59.42 -3 SER B N 1
ATOM 613 C CA . SER B 1 2 ? -20.687 -2.556 -22.781 1.00 59.56 -3 SER B CA 1
ATOM 614 C C . SER B 1 2 ? -20.514 -1.269 -21.980 1.00 59.50 -3 SER B C 1
ATOM 615 O O . SER B 1 2 ? -19.657 -1.241 -21.104 1.00 59.92 -3 SER B O 1
ATOM 617 N N . HIS B 1 3 ? -21.310 -0.252 -22.284 1.00 58.60 -2 HIS B N 1
ATOM 618 C CA . HIS B 1 3 ? -21.284 0.993 -21.479 1.00 57.68 -2 HIS B CA 1
ATOM 619 C C . HIS B 1 3 ? -21.808 0.676 -20.076 1.00 56.35 -2 HIS B C 1
ATOM 620 O O . HIS B 1 3 ? -21.183 1.103 -19.114 1.00 56.41 -2 HIS B O 1
ATOM 622 N N . MET B 1 4 ? -22.904 -0.074 -19.971 1.00 54.87 -1 MET B N 1
ATOM 623 C CA . MET B 1 4 ? -23.365 -0.454 -18.635 1.00 53.45 -1 MET B CA 1
ATOM 624 C C . MET B 1 4 ? -22.280 -1.213 -17.846 1.00 51.33 -1 MET B C 1
ATOM 625 O O . MET B 1 4 ? -22.075 -0.936 -16.671 1.00 50.88 -1 MET B O 1
ATOM 627 N N . TRP B 1 5 ? -21.558 -2.134 -18.502 1.00 49.56 0 TRP B N 1
ATOM 628 C CA . TRP B 1 5 ? -20.518 -2.914 -17.837 1.00 48.12 0 TRP B CA 1
ATOM 629 C C . TRP B 1 5 ? -19.260 -2.102 -17.551 1.00 45.66 0 TRP B C 1
ATOM 630 O O . TRP B 1 5 ? -18.647 -2.302 -16.504 1.00 44.71 0 TRP B O 1
ATOM 641 N N . GLN B 1 6 ? -18.906 -1.148 -18.437 1.00 44.22 1 GLN B N 1
ATOM 642 C CA . GLN B 1 6 ? -17.795 -0.252 -18.147 1.00 43.29 1 GLN B CA 1
ATOM 643 C C . GLN B 1 6 ? -18.203 0.693 -16.994 1.00 40.16 1 GLN B C 1
ATOM 644 O O . GLN B 1 6 ? -17.376 0.986 -16.141 1.00 39.87 1 GLN B O 1
ATOM 650 N N . ARG B 1 7 ? -19.480 1.112 -16.930 1.00 37.58 2 ARG B N 1
ATOM 651 C CA A ARG B 1 7 ? -19.981 1.930 -15.827 0.50 37.21 2 ARG B CA 1
ATOM 652 C CA B ARG B 1 7 ? -19.961 1.934 -15.828 0.50 37.15 2 ARG B CA 1
ATOM 653 C C . ARG B 1 7 ? -19.970 1.130 -14.520 1.00 36.38 2 ARG B C 1
ATOM 654 O O . ARG B 1 7 ? -19.750 1.695 -13.460 1.00 36.43 2 ARG B O 1
ATOM 669 N N . GLU B 1 8 ? -20.218 -0.190 -14.590 1.00 34.42 3 GLU B N 1
ATOM 670 C CA . GLU B 1 8 ? -20.189 -1.054 -13.408 1.00 32.95 3 GLU B CA 1
ATOM 671 C C . GLU B 1 8 ? -18.746 -1.184 -12.872 1.00 32.27 3 GLU B C 1
ATOM 672 O O . GLU B 1 8 ? -18.524 -1.183 -11.650 1.00 30.82 3 GLU B O 1
ATOM 678 N N . GLU B 1 9 ? -17.759 -1.234 -13.784 1.00 32.13 4 GLU B N 1
ATOM 679 C CA . GLU B 1 9 ? -16.349 -1.240 -13.372 1.00 32.38 4 GLU B CA 1
ATOM 680 C C . GLU B 1 9 ? -15.995 0.057 -12.689 1.00 31.92 4 GLU B C 1
ATOM 681 O O . GLU B 1 9 ? -15.387 0.018 -11.621 1.00 29.72 4 GLU B O 1
ATOM 687 N N . GLU B 1 10 ? -16.379 1.213 -13.288 1.00 32.95 5 GLU B N 1
ATOM 688 C CA . GLU B 1 10 ? -16.029 2.504 -12.673 1.00 34.32 5 GLU B CA 1
ATOM 689 C C . GLU B 1 10 ? -16.702 2.709 -11.316 1.00 33.88 5 GLU B C 1
ATOM 690 O O . GLU B 1 10 ? -16.166 3.415 -10.478 1.00 34.22 5 GLU B O 1
ATOM 696 N N . GLU B 1 11 ? -17.862 2.070 -11.102 1.00 33.41 6 GLU B N 1
ATOM 697 C CA . GLU B 1 11 ? -18.651 2.123 -9.873 1.00 33.13 6 GLU B CA 1
ATOM 698 C C . GLU B 1 11 ? -17.921 1.367 -8.775 1.00 31.86 6 GLU B C 1
ATOM 699 O O . GLU B 1 11 ? -17.909 1.802 -7.625 1.00 31.24 6 GLU B O 1
ATOM 705 N N . LEU B 1 12 ? -17.372 0.195 -9.110 1.00 30.96 7 LEU B N 1
ATOM 706 C CA . LEU B 1 12 ? -16.637 -0.601 -8.150 1.00 31.14 7 LEU B CA 1
ATOM 707 C C . LEU B 1 12 ? -15.301 0.132 -7.784 1.00 29.90 7 LEU B C 1
ATOM 708 O O . LEU B 1 12 ? -14.891 0.098 -6.632 1.00 28.38 7 LEU B O 1
ATOM 713 N N . LYS B 1 13 ? -14.658 0.820 -8.751 1.00 30.21 8 LYS B N 1
ATOM 714 C CA . LYS B 1 13 ? -13.423 1.563 -8.475 1.00 31.39 8 LYS B CA 1
ATOM 715 C C . LYS B 1 13 ? -13.713 2.810 -7.634 1.00 31.65 8 LYS B C 1
ATOM 716 O O . LYS B 1 13 ? -12.931 3.139 -6.728 1.00 30.93 8 LYS B O 1
ATOM 722 N N . GLN B 1 14 ? -14.875 3.466 -7.879 1.00 31.67 9 GLN B N 1
ATOM 723 C CA . GLN B 1 14 ? -15.234 4.604 -7.025 1.00 32.01 9 GLN B CA 1
ATOM 724 C C . GLN B 1 14 ? -15.657 4.092 -5.601 1.00 30.25 9 GLN B C 1
ATOM 725 O O . GLN B 1 14 ? -15.503 4.819 -4.628 1.00 29.93 9 GLN B O 1
ATOM 731 N N . ARG B 1 15 ? -16.148 2.836 -5.484 1.00 28.73 10 ARG B N 1
ATOM 732 C CA . ARG B 1 15 ? -16.458 2.259 -4.181 1.00 27.55 10 ARG B CA 1
ATOM 733 C C . ARG B 1 15 ? -15.126 2.002 -3.438 1.00 25.69 10 ARG B C 1
ATOM 734 O O . ARG B 1 15 ? -14.989 2.345 -2.267 1.00 25.66 10 ARG B O 1
ATOM 742 N N . PHE B 1 16 ? -14.150 1.443 -4.127 1.00 24.47 11 PHE B N 1
ATOM 743 C CA . PHE B 1 16 ? -12.827 1.194 -3.568 1.00 24.63 11 PHE B CA 1
ATOM 744 C C . PHE B 1 16 ? -12.165 2.507 -3.097 1.00 24.06 11 PHE B C 1
ATOM 745 O O . PHE B 1 16 ? -11.608 2.548 -2.010 1.00 23.62 11 PHE B O 1
ATOM 753 N N . MET B 1 17 ? -12.246 3.578 -3.891 1.00 24.57 12 MET B N 1
ATOM 754 C CA . MET B 1 17 ? -11.681 4.875 -3.505 1.00 25.45 12 MET B CA 1
ATOM 755 C C . MET B 1 17 ? -12.400 5.470 -2.280 1.00 25.28 12 MET B C 1
ATOM 756 O O . MET B 1 17 ? -11.764 6.120 -1.455 1.00 25.93 12 MET B O 1
ATOM 758 N N . GLN B 1 18 ? -13.693 5.208 -2.130 1.00 24.92 13 GLN B N 1
ATOM 759 C CA . GLN B 1 18 ? -14.461 5.696 -0.985 1.00 25.08 13 GLN B CA 1
ATOM 760 C C . GLN B 1 18 ? -14.119 4.904 0.283 1.00 23.72 13 GLN B C 1
ATOM 761 O O . GLN B 1 18 ? -14.064 5.472 1.369 1.00 23.25 13 GLN B O 1
ATOM 767 N N . ARG B 1 19 ? -13.905 3.594 0.140 1.00 22.80 14 ARG B N 1
ATOM 768 C CA . ARG B 1 19 ? -13.551 2.689 1.223 1.00 23.24 14 ARG B CA 1
ATOM 769 C C . ARG B 1 19 ? -12.159 3.091 1.763 1.00 23.58 14 ARG B C 1
ATOM 770 O O . ARG B 1 19 ? -11.981 3.142 2.982 1.00 24.20 14 ARG B O 1
ATOM 778 N N . VAL B 1 20 ? -11.209 3.435 0.856 1.00 22.85 15 VAL B N 1
ATOM 779 C CA . VAL B 1 20 ? -9.865 3.885 1.232 1.00 23.56 15 VAL B CA 1
ATOM 780 C C . VAL B 1 20 ? -9.954 5.230 1.951 1.00 24.71 15 VAL B C 1
ATOM 781 O O . VAL B 1 20 ? -9.269 5.441 2.947 1.00 25.85 15 VAL B O 1
ATOM 785 N N . LYS B 1 21 ? -10.824 6.115 1.488 1.00 24.49 16 LYS B N 1
ATOM 786 C CA . LYS B 1 21 ? -10.972 7.457 2.100 1.00 24.99 16 LYS B CA 1
ATOM 787 C C . LYS B 1 21 ? -11.479 7.326 3.543 1.00 24.05 16 LYS B C 1
ATOM 788 O O . LYS B 1 21 ? -10.884 7.936 4.425 1.00 24.07 16 LYS B O 1
ATOM 794 N N . GLU B 1 22 ? -12.535 6.542 3.741 1.00 22.76 17 GLU B N 1
ATOM 795 C CA . GLU B 1 22 ? -13.085 6.390 5.091 1.00 21.88 17 GLU B CA 1
ATOM 796 C C . GLU B 1 22 ? -12.001 5.811 6.032 1.00 20.17 17 GLU B C 1
ATOM 797 O O . GLU B 1 22 ? -11.823 6.322 7.134 1.00 20.02 17 GLU B O 1
ATOM 803 N N . LYS B 1 23 ? -11.215 4.836 5.543 1.00 18.57 18 LYS B N 1
ATOM 804 C CA . LYS B 1 23 ? -10.163 4.227 6.328 1.00 18.83 18 LYS B CA 1
ATOM 805 C C . LYS B 1 23 ? -9.064 5.216 6.684 1.00 20.68 18 LYS B C 1
ATOM 806 O O . LYS B 1 23 ? -8.625 5.257 7.832 1.00 20.92 18 LYS B O 1
ATOM 812 N N . GLU B 1 24 ? -8.676 6.068 5.729 1.00 21.09 19 GLU B N 1
ATOM 813 C CA . GLU B 1 24 ? -7.645 7.063 5.969 1.00 21.80 19 GLU B CA 1
ATOM 814 C C . GLU B 1 24 ? -8.114 8.110 6.963 1.00 22.58 19 GLU B C 1
ATOM 815 O O . GLU B 1 24 ? -7.296 8.611 7.722 1.00 23.22 19 GLU B O 1
ATOM 817 N N . ALA B 1 25 ? -9.413 8.430 6.989 1.00 22.24 20 ALA B N 1
ATOM 818 C CA . ALA B 1 25 ? -9.956 9.369 7.953 1.00 21.96 20 ALA B CA 1
ATOM 819 C C . ALA B 1 25 ? -9.872 8.760 9.360 1.00 21.32 20 ALA B C 1
ATOM 820 O O . ALA B 1 25 ? -9.609 9.499 10.298 1.00 20.95 20 ALA B O 1
ATOM 822 N N . THR B 1 26 ? -10.086 7.456 9.490 1.00 20.98 21 THR B N 1
ATOM 823 C CA A THR B 1 26 ? -9.998 6.786 10.818 0.50 21.48 21 THR B CA 1
ATOM 824 C CA B THR B 1 26 ? -9.991 6.770 10.808 0.50 20.29 21 THR B CA 1
ATOM 825 C C . THR B 1 26 ? -8.555 6.845 11.377 1.00 21.29 21 THR B C 1
ATOM 826 O O . THR B 1 26 ? -8.214 7.207 12.557 1.00 21.81 21 THR B O 1
ATOM 833 N N . PHE B 1 27 ? -7.605 6.585 10.488 1.00 20.99 22 PHE B N 1
ATOM 834 C CA . PHE B 1 27 ? -6.190 6.571 10.941 1.00 21.78 22 PHE B CA 1
ATOM 835 C C . PHE B 1 27 ? -5.685 8.009 11.168 1.00 23.57 22 PHE B C 1
ATOM 836 O O . PHE B 1 27 ? -4.773 8.184 11.979 1.00 24.11 22 PHE B O 1
ATOM 844 N N . LYS B 1 28 ? -6.271 8.998 10.496 1.00 23.75 23 LYS B N 1
ATOM 845 C CA . LYS B 1 28 ? -5.914 10.425 10.744 1.00 23.68 23 LYS B CA 1
ATOM 846 C C . LYS B 1 28 ? -6.424 10.852 12.125 1.00 22.24 23 LYS B C 1
ATOM 847 O O . LYS B 1 28 ? -5.703 11.547 12.829 1.00 22.78 23 LYS B O 1
ATOM 853 N N . GLU B 1 29 ? -7.615 10.413 12.499 1.00 20.43 24 GLU B N 1
ATOM 854 C CA . GLU B 1 29 ? -8.116 10.733 13.830 1.00 19.55 24 GLU B CA 1
ATOM 855 C C . GLU B 1 29 ? -7.267 10.000 14.889 1.00 20.04 24 GLU B C 1
ATOM 856 O O . GLU B 1 29 ? -6.920 10.615 15.889 1.00 19.82 24 GLU B O 1
ATOM 862 N N . ALA B 1 30 ? -6.898 8.724 14.667 1.00 19.79 25 ALA B N 1
ATOM 863 C CA . ALA B 1 30 ? -6.038 7.984 15.618 1.00 20.08 25 ALA B CA 1
ATOM 864 C C . ALA B 1 30 ? -4.673 8.638 15.749 1.00 21.13 25 ALA B C 1
ATOM 865 O O . ALA B 1 30 ? -4.117 8.727 16.862 1.00 19.88 25 ALA B O 1
ATOM 867 N N . GLU B 1 31 ? -4.140 9.141 14.620 1.00 21.68 26 GLU B N 1
ATOM 868 C CA . GLU B 1 31 ? -2.851 9.827 14.632 1.00 22.40 26 GLU B CA 1
ATOM 869 C C . GLU B 1 31 ? -2.970 11.108 15.456 1.00 22.11 26 GLU B C 1
ATOM 870 O O . GLU B 1 31 ? -2.065 11.407 16.218 1.00 22.38 26 GLU B O 1
ATOM 876 N N . LYS B 1 32 ? -4.119 11.820 15.385 1.00 22.17 27 LYS B N 1
ATOM 877 C CA . LYS B 1 32 ? -4.326 13.008 16.209 1.00 23.23 27 LYS B CA 1
ATOM 878 C C . LYS B 1 32 ? -4.287 12.610 17.697 1.00 22.46 27 LYS B C 1
ATOM 879 O O . LYS B 1 32 ? -3.551 13.206 18.457 1.00 23.15 27 LYS B O 1
ATOM 885 N N . GLU B 1 33 ? -5.027 11.570 18.084 1.00 21.31 28 GLU B N 1
ATOM 886 C CA . GLU B 1 33 ? -5.028 11.097 19.467 1.00 21.45 28 GLU B CA 1
ATOM 887 C C . GLU B 1 33 ? -3.629 10.731 19.973 1.00 20.58 28 GLU B C 1
ATOM 888 O O . GLU B 1 33 ? -3.313 11.075 21.096 1.00 20.24 28 GLU B O 1
ATOM 894 N N . LEU B 1 34 ? -2.789 10.087 19.152 1.00 20.11 29 LEU B N 1
ATOM 895 C CA . LEU B 1 34 ? -1.429 9.716 19.572 1.00 21.72 29 LEU B CA 1
ATOM 896 C C . LEU B 1 34 ? -0.564 10.970 19.745 1.00 23.57 29 LEU B C 1
ATOM 897 O O . LEU B 1 34 ? 0.245 11.051 20.668 1.00 23.33 29 LEU B O 1
ATOM 902 N N . GLN B 1 35 ? -0.729 11.938 18.843 1.00 24.13 30 GLN B N 1
ATOM 903 C CA . GLN B 1 35 ? -0.015 13.205 18.892 1.00 24.76 30 GLN B CA 1
ATOM 904 C C . GLN B 1 35 ? -0.380 13.956 20.166 1.00 24.59 30 GLN B C 1
ATOM 905 O O . GLN B 1 35 ? 0.523 14.374 20.888 1.00 24.99 30 GLN B O 1
ATOM 911 N N . ASP B 1 36 ? -1.687 14.035 20.506 1.00 23.98 31 ASP B N 1
ATOM 912 C CA . ASP B 1 36 ? -2.156 14.703 21.714 1.00 24.42 31 ASP B CA 1
ATOM 913 C C . ASP B 1 36 ? -1.564 14.042 22.957 1.00 25.02 31 ASP B C 1
ATOM 914 O O . ASP B 1 36 ? -1.145 14.719 23.894 1.00 25.09 31 ASP B O 1
ATOM 919 N N . LYS B 1 37 ? -1.561 12.713 22.966 1.00 24.78 32 LYS B N 1
ATOM 920 C CA . LYS B 1 37 ? -1.090 11.951 24.148 1.00 25.23 32 LYS B CA 1
ATOM 921 C C . LYS B 1 37 ? 0.349 12.315 24.467 1.00 26.57 32 LYS B C 1
ATOM 922 O O . LYS B 1 37 ? 0.621 12.648 25.607 1.00 28.38 32 LYS B O 1
ATOM 928 N N . PHE B 1 38 ? 1.210 12.289 23.471 1.00 26.39 33 PHE B N 1
ATOM 929 C CA . PHE B 1 38 ? 2.654 12.477 23.735 1.00 26.42 33 PHE B CA 1
ATOM 930 C C . PHE B 1 38 ? 3.020 13.961 23.795 1.00 26.33 33 PHE B C 1
ATOM 931 O O . PHE B 1 38 ? 4.029 14.259 24.419 1.00 26.33 33 PHE B O 1
ATOM 939 N N . GLU B 1 39 ? 2.230 14.838 23.17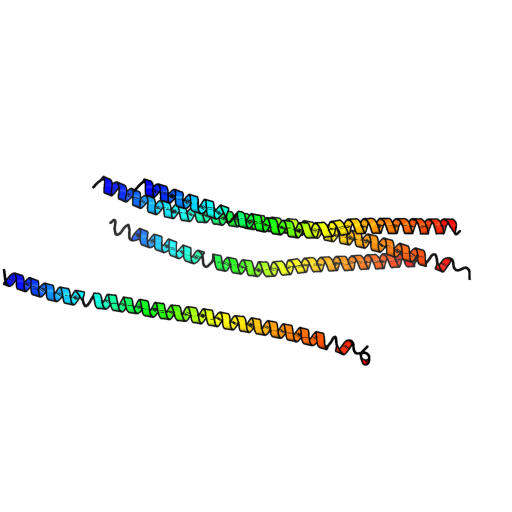8 1.00 26.63 34 GLU B N 1
ATOM 940 C CA . GLU B 1 39 ? 2.444 16.304 23.311 1.00 26.37 34 GLU B CA 1
ATOM 941 C C . GLU B 1 39 ? 2.213 16.678 24.776 1.00 26.43 34 GLU B C 1
ATOM 942 O O . GLU B 1 39 ? 2.920 17.555 25.264 1.00 26.76 34 GLU B O 1
ATOM 944 N N . HIS B 1 40 ? 1.271 16.008 25.432 1.00 26.83 35 HIS B N 1
ATOM 945 C CA . HIS B 1 40 ? 0.966 16.203 26.844 1.00 28.38 35 HIS B CA 1
ATOM 946 C C . HIS B 1 40 ? 2.144 15.730 27.710 1.00 27.81 35 HIS B C 1
ATOM 947 O O . HIS B 1 40 ? 2.643 16.502 28.517 1.00 27.22 35 HIS B O 1
ATOM 954 N N . LEU B 1 41 ? 2.632 14.495 27.507 1.00 27.88 36 LEU B N 1
ATOM 955 C CA . LEU B 1 41 ? 3.791 14.005 28.251 1.00 28.61 36 LEU B CA 1
ATOM 956 C C . LEU B 1 41 ? 5.042 14.875 27.987 1.00 28.72 36 LEU B C 1
ATOM 957 O O . LEU B 1 41 ? 5.822 15.121 28.917 1.00 29.09 36 LEU B O 1
ATOM 962 N N . LYS B 1 42 ? 5.195 15.384 26.756 1.00 28.08 37 LYS B N 1
ATOM 963 C CA . LYS B 1 42 ? 6.309 16.256 26.380 1.00 28.47 37 LYS B CA 1
ATOM 964 C C . LYS B 1 42 ? 6.245 17.609 27.104 1.00 29.10 37 LYS B C 1
ATOM 965 O O . LYS B 1 42 ? 7.288 18.089 27.557 1.00 29.13 37 LYS B O 1
ATOM 971 N N . MET B 1 43 ? 5.032 18.216 27.226 1.00 28.14 38 MET B N 1
ATOM 972 C CA . MET B 1 43 ? 4.847 19.500 27.930 1.00 28.22 38 MET B CA 1
ATOM 973 C C . MET B 1 43 ? 5.278 19.330 29.387 1.00 27.21 38 MET B C 1
ATOM 974 O O . MET B 1 43 ? 6.040 20.143 29.903 1.00 26.73 38 MET B O 1
ATOM 979 N N . ILE B 1 44 ? 4.821 18.246 30.029 1.00 26.65 39 ILE B N 1
ATOM 980 C CA . ILE B 1 44 ? 5.146 17.935 31.405 1.00 27.01 39 ILE B CA 1
ATOM 981 C C . ILE B 1 44 ? 6.660 17.784 31.580 1.00 27.30 39 ILE B C 1
ATOM 982 O O . ILE B 1 44 ? 7.253 18.433 32.449 1.00 27.04 39 ILE B O 1
ATOM 987 N N . GLN B 1 45 ? 7.293 17.042 30.691 1.00 27.19 40 GLN B N 1
ATOM 988 C CA . GLN B 1 45 ? 8.734 16.847 30.729 1.00 27.53 40 GLN B CA 1
ATOM 989 C C . GLN B 1 45 ? 9.514 18.144 30.511 1.00 27.89 40 GLN B C 1
ATOM 990 O O . GLN B 1 45 ? 10.533 18.361 31.169 1.00 28.00 40 GLN B O 1
ATOM 996 N N . GLN B 1 46 ? 9.032 19.015 29.634 1.00 28.09 41 GLN B N 1
ATOM 997 C CA . GLN B 1 46 ? 9.671 20.305 29.397 1.00 29.26 41 GLN B CA 1
ATOM 998 C C . GLN B 1 46 ? 9.578 21.209 30.629 1.00 29.33 41 GLN B C 1
ATOM 999 O O . GLN B 1 46 ? 10.502 21.991 30.881 1.00 30.43 41 GLN B O 1
ATOM 1005 N N . GLU B 1 47 ? 8.492 21.097 31.410 1.00 28.27 42 GLU B N 1
ATOM 1006 C CA . GLU B 1 47 ? 8.378 21.858 32.654 1.00 27.89 42 GLU B CA 1
ATOM 1007 C C . GLU B 1 47 ? 9.282 21.242 33.725 1.00 27.34 42 GLU B C 1
ATOM 1008 O O . GLU B 1 47 ? 9.790 21.976 34.573 1.00 26.66 42 GLU B O 1
ATOM 1014 N N . GLU B 1 48 ? 9.431 19.894 33.716 1.00 27.12 43 GLU B N 1
ATOM 1015 C CA . GLU B 1 48 ? 10.293 19.158 34.629 1.00 27.57 43 GLU B CA 1
ATOM 1016 C C . GLU B 1 48 ? 11.754 19.564 34.398 1.00 27.14 43 GLU B C 1
ATOM 1017 O O . GLU B 1 48 ? 12.434 19.880 35.367 1.00 27.50 43 GLU B O 1
ATOM 1023 N N . ILE B 1 49 ? 12.213 19.642 33.133 1.00 26.32 44 ILE B N 1
ATOM 1024 C CA . ILE B 1 49 ? 13.569 20.102 32.798 1.00 26.55 44 ILE B CA 1
ATOM 1025 C C . ILE B 1 49 ? 13.785 21.530 33.316 1.00 27.68 44 ILE B C 1
ATOM 1026 O O . ILE B 1 49 ? 14.800 21.813 33.970 1.00 28.49 44 ILE B O 1
ATOM 1031 N N . ARG B 1 50 ? 12.816 22.417 33.053 1.00 27.04 45 ARG B N 1
ATOM 1032 C CA . ARG B 1 50 ? 12.864 23.819 33.467 1.00 27.40 45 ARG B CA 1
ATOM 1033 C C . ARG B 1 50 ? 12.929 23.969 34.986 1.00 26.55 45 ARG B C 1
ATOM 1034 O O . ARG B 1 50 ? 13.649 24.844 35.494 1.00 26.06 45 ARG B O 1
ATOM 1042 N N . LYS B 1 51 ? 12.201 23.101 35.713 1.00 25.57 46 LYS B N 1
ATOM 1043 C CA . LYS B 1 51 ? 12.217 23.120 37.180 1.00 25.85 46 LYS B CA 1
ATOM 1044 C C . LYS B 1 51 ? 13.580 22.637 37.722 1.00 25.37 46 LYS B C 1
ATOM 1045 O O . LYS B 1 51 ? 14.132 23.214 38.665 1.00 25.30 46 LYS B O 1
ATOM 1051 N N . LEU B 1 52 ? 14.123 21.582 37.094 1.00 24.99 47 LEU B N 1
ATOM 1052 C CA . LEU B 1 52 ? 15.406 20.980 37.437 1.00 24.62 47 LEU B CA 1
ATOM 1053 C C . LEU B 1 52 ? 16.525 21.978 37.232 1.00 24.13 47 LEU B C 1
ATOM 1054 O O . LEU B 1 52 ? 17.412 22.072 38.084 1.00 24.91 47 LEU B O 1
ATOM 1056 N N . GLU B 1 53 ? 16.468 22.765 36.149 1.00 22.92 48 GLU B N 1
ATOM 1057 C CA . GLU B 1 53 ? 17.455 23.808 35.902 1.00 22.43 48 GLU B CA 1
ATOM 1058 C C . GLU B 1 53 ? 17.408 24.952 36.925 1.00 21.43 48 GLU B C 1
ATOM 1059 O O . GLU B 1 53 ? 18.453 25.510 37.265 1.00 20.37 48 GLU B O 1
ATOM 1065 N N . GLU B 1 54 ? 16.192 25.342 37.360 1.00 20.92 49 GLU B N 1
ATOM 1066 C CA . GLU B 1 54 ? 16.013 26.397 38.358 1.00 21.32 49 GLU B CA 1
ATOM 1067 C C . GLU B 1 54 ? 16.592 25.934 39.679 1.00 20.83 49 GLU B C 1
ATOM 1068 O O . GLU B 1 54 ? 17.221 26.723 40.371 1.00 20.77 49 GLU B O 1
ATOM 1074 N N . GLU B 1 55 ? 16.370 24.657 40.036 1.00 20.55 50 GLU B N 1
ATOM 1075 C CA . GLU B 1 55 ? 16.884 24.073 41.257 1.00 21.86 50 GLU B CA 1
ATOM 1076 C C . GLU B 1 55 ? 18.405 23.959 41.259 1.00 22.07 50 GLU B C 1
ATOM 1077 O O . GLU B 1 55 ? 19.032 24.234 42.300 1.00 22.78 50 GLU B O 1
ATOM 1083 N N . LYS B 1 56 ? 19.008 23.606 40.107 1.00 21.06 51 LYS B N 1
ATOM 1084 C CA . LYS B 1 56 ? 20.462 23.525 40.013 1.00 21.42 51 LYS B CA 1
ATOM 1085 C C . LYS B 1 56 ? 21.065 24.898 40.182 1.00 22.02 51 LYS B C 1
ATOM 1086 O O . LYS B 1 56 ? 22.077 25.022 40.847 1.00 21.55 51 LYS B O 1
ATOM 1092 N N . LYS B 1 57 ? 20.439 25.937 39.595 1.00 22.91 52 LYS B N 1
ATOM 1093 C CA . LYS B 1 57 ? 20.932 27.313 39.700 1.00 23.25 52 LYS B CA 1
ATOM 1094 C C . LYS B 1 57 ? 20.719 27.881 41.130 1.00 21.53 52 LYS B C 1
ATOM 1095 O O . LYS B 1 57 ? 21.549 28.643 41.630 1.00 20.69 52 LYS B O 1
ATOM 1101 N N . GLN B 1 58 ? 19.639 27.466 41.799 1.00 20.69 53 GLN B N 1
ATOM 1102 C CA . GLN B 1 58 ? 19.384 27.861 43.174 1.00 21.65 53 GLN B CA 1
ATOM 1103 C C . GLN B 1 58 ? 20.492 27.281 44.108 1.00 20.38 53 GLN B C 1
ATOM 1104 O O . GLN B 1 58 ? 21.018 27.979 44.980 1.00 20.94 53 GLN B O 1
ATOM 1110 N N . LEU B 1 59 ? 20.852 26.020 43.904 1.00 18.81 54 LEU B N 1
ATOM 1111 C CA . LEU B 1 59 ? 21.892 25.374 44.704 1.00 17.38 54 LEU B CA 1
ATOM 1112 C C . LEU B 1 59 ? 23.260 26.022 44.385 1.00 17.12 54 LEU B C 1
ATOM 1113 O O . LEU B 1 59 ? 24.023 26.310 45.313 1.00 16.74 54 LEU B O 1
ATOM 1118 N N . GLU B 1 60 ? 23.525 26.327 43.104 1.00 16.28 55 GLU B N 1
ATOM 1119 C CA . GLU B 1 60 ? 24.754 27.028 42.734 1.00 17.45 55 GLU B CA 1
ATOM 1120 C C . GLU B 1 60 ? 24.892 28.409 43.439 1.00 17.58 55 GLU B C 1
ATOM 1121 O O . GLU B 1 60 ? 25.957 28.720 43.963 1.00 18.05 55 GLU B O 1
ATOM 1127 N N . GLY B 1 61 ? 23.811 29.195 43.485 1.00 16.93 56 GLY B N 1
ATOM 1128 C CA . GLY B 1 61 ? 23.827 30.487 44.173 1.00 17.27 56 GLY B CA 1
ATOM 1129 C C . GLY B 1 61 ? 24.080 30.350 45.670 1.00 17.86 56 GLY B C 1
ATOM 1130 O O . GLY B 1 61 ? 24.801 31.153 46.276 1.00 18.46 56 GLY B O 1
ATOM 1131 N N . GLU B 1 62 ? 23.512 29.302 46.282 1.00 17.27 57 GLU B N 1
ATOM 1132 C CA . GLU B 1 62 ? 23.722 29.044 47.708 1.00 16.80 57 GLU B CA 1
ATOM 1133 C C . GLU B 1 62 ? 25.164 28.620 48.009 1.00 16.76 57 GLU B C 1
ATOM 1134 O O . GLU B 1 62 ? 25.689 28.997 49.043 1.00 17.24 57 GLU B O 1
ATOM 1140 N N . ILE B 1 63 ? 25.788 27.805 47.139 1.00 16.72 58 ILE B N 1
ATOM 1141 C CA . ILE B 1 63 ? 27.181 27.361 47.293 1.00 16.14 58 ILE B CA 1
ATOM 1142 C C . ILE B 1 63 ? 28.063 28.585 47.160 1.00 18.11 58 ILE B C 1
ATOM 1143 O O . ILE B 1 63 ? 28.994 28.738 47.935 1.00 19.10 58 ILE B O 1
ATOM 1148 N N . ILE B 1 64 ? 27.755 29.499 46.204 1.00 19.28 59 ILE B N 1
ATOM 1149 C CA . ILE B 1 64 ? 28.474 30.781 46.039 1.00 20.26 59 ILE B CA 1
ATOM 1150 C C . ILE B 1 64 ? 28.375 31.565 47.348 1.00 20.55 59 ILE B C 1
ATOM 1151 O O . ILE B 1 64 ? 29.379 32.003 47.845 1.00 21.05 59 ILE B O 1
ATOM 1156 N N . ASP B 1 65 ? 27.164 31.756 47.895 1.00 20.73 60 ASP B N 1
ATOM 1157 C CA . ASP B 1 65 ? 26.975 32.537 49.115 1.00 20.24 60 ASP B CA 1
ATOM 1158 C C . ASP B 1 65 ? 27.768 31.928 50.267 1.00 19.96 60 ASP B C 1
ATOM 1159 O O . ASP B 1 65 ? 28.465 32.650 50.971 1.00 20.58 60 ASP B O 1
ATOM 1164 N N . PHE B 1 66 ? 27.717 30.610 50.412 1.00 19.28 61 PHE B N 1
ATOM 1165 C CA . PHE B 1 66 ? 28.462 29.900 51.467 1.00 18.23 61 PHE B CA 1
ATOM 1166 C C . PHE B 1 66 ? 29.989 30.051 51.351 1.00 18.70 61 PHE B C 1
ATOM 1167 O O . PHE B 1 66 ? 30.664 30.318 52.352 1.00 18.83 61 PHE B O 1
ATOM 1175 N N . TYR B 1 67 ? 30.535 29.835 50.156 1.00 18.71 62 TYR B N 1
ATOM 1176 C CA . TYR B 1 67 ? 31.982 29.921 49.950 1.00 18.80 62 TYR B CA 1
ATOM 1177 C C . TYR B 1 67 ? 32.449 31.368 50.061 1.00 20.63 62 TYR B C 1
ATOM 1178 O O . TYR B 1 67 ? 33.540 31.591 50.571 1.00 21.44 62 TYR B O 1
ATOM 1187 N N . LYS B 1 68 ? 31.650 32.354 49.599 1.00 22.03 63 LYS B N 1
ATOM 1188 C CA . LYS B 1 68 ? 32.036 33.763 49.758 1.00 24.50 63 LYS B CA 1
ATOM 1189 C C . LYS B 1 68 ? 31.992 34.126 51.253 1.00 25.74 63 LYS B C 1
ATOM 1190 O O . LYS B 1 68 ? 32.896 34.779 51.742 1.00 25.67 63 LYS B O 1
ATOM 1192 N N . MET B 1 69 ? 31.003 33.612 51.998 1.00 26.41 64 MET B N 1
ATOM 1193 C CA . MET B 1 69 ? 30.887 33.840 53.449 1.00 26.50 64 MET B CA 1
ATOM 1194 C C . MET B 1 69 ? 32.075 33.205 54.229 1.00 26.51 64 MET B C 1
ATOM 1195 O O . MET B 1 69 ? 32.515 33.785 55.208 1.00 27.35 64 MET B O 1
ATOM 1200 N N . LYS B 1 70 ? 32.604 32.043 53.803 1.00 25.29 65 LYS B N 1
ATOM 1201 C CA . LYS B 1 70 ? 33.741 31.410 54.488 1.00 25.08 65 LYS B CA 1
ATOM 1202 C C . LYS B 1 70 ? 34.992 32.216 54.270 1.00 25.74 65 LYS B C 1
ATOM 1203 O O . LYS B 1 70 ? 35.743 32.449 55.227 1.00 25.58 65 LYS B O 1
ATOM 1209 N N . ALA B 1 71 ? 35.231 32.661 53.018 1.00 25.53 66 ALA B N 1
ATOM 1210 C CA . ALA B 1 71 ? 36.446 33.424 52.732 1.00 26.63 66 ALA B CA 1
ATOM 1211 C C . ALA B 1 71 ? 36.435 34.750 53.468 1.00 28.10 66 ALA B C 1
ATOM 1212 O O . ALA B 1 71 ? 37.452 35.129 54.039 1.00 28.87 66 ALA B O 1
ATOM 1214 N N . ALA B 1 72 ? 35.265 35.393 53.556 1.00 28.67 67 ALA B N 1
ATOM 1215 C CA . ALA B 1 72 ? 35.119 36.671 54.240 1.00 30.39 67 ALA B CA 1
ATOM 1216 C C . ALA B 1 72 ? 35.331 36.564 55.750 1.00 31.56 67 ALA B C 1
ATOM 1217 O O . ALA B 1 72 ? 35.964 37.447 56.340 1.00 31.29 67 ALA B O 1
ATOM 1219 N N . SER B 1 73 ? 34.793 35.491 56.369 1.00 31.94 68 SER B N 1
ATOM 1220 C CA . SER B 1 73 ? 34.900 35.256 57.812 1.00 32.77 68 SER B CA 1
ATOM 1221 C C . SER B 1 73 ? 36.329 35.104 58.337 1.00 32.65 68 SER B C 1
ATOM 1222 O O . SER B 1 73 ? 36.581 35.409 59.501 1.00 32.24 68 SER B O 1
ATOM 1225 N N . GLU B 1 74 ? 37.232 34.544 57.529 1.00 32.85 69 GLU B N 1
ATOM 1226 C CA . GLU B 1 74 ? 38.623 34.365 57.952 1.00 33.80 69 GLU B CA 1
ATOM 1227 C C . GLU B 1 74 ? 39.496 35.611 57.727 1.00 34.47 69 GLU B C 1
ATOM 1228 O O . GLU B 1 74 ? 40.643 35.623 58.145 1.00 34.27 69 GLU B O 1
ATOM 1230 N N . ALA B 1 75 ? 38.978 36.636 57.029 1.00 35.02 70 ALA B N 1
ATOM 1231 C CA . ALA B 1 75 ? 39.739 37.838 56.721 1.00 35.98 70 ALA B CA 1
ATOM 1232 C C . ALA B 1 75 ? 39.594 38.852 57.825 1.00 36.16 70 ALA B C 1
ATOM 1233 O O . ALA B 1 75 ? 40.233 39.896 57.748 1.00 36.65 70 ALA B O 1
ATOM 1235 N N . GLY C 2 1 ? -29.544 14.260 -30.831 1.00 45.69 -16 GLY C N 1
ATOM 1236 C CA . GLY C 2 1 ? -28.727 13.846 -31.967 1.00 46.22 -16 GLY C CA 1
ATOM 1237 C C . GLY C 2 1 ? -27.237 13.923 -31.698 1.00 46.23 -16 GLY C C 1
ATOM 1238 O O . GLY C 2 1 ? -26.801 13.773 -30.553 1.00 45.77 -16 GLY C O 1
ATOM 1239 N N . SER C 2 2 ? -26.433 14.138 -32.750 1.00 46.29 -15 SER C N 1
ATOM 1240 C CA . SER C 2 2 ? -24.970 14.177 -32.596 1.00 46.44 -15 SER C CA 1
ATOM 1241 C C . SER C 2 2 ? -24.473 15.289 -31.680 1.00 45.56 -15 SER C C 1
ATOM 1242 O O . SER C 2 2 ? -23.463 15.112 -31.022 1.00 44.63 -15 SER C O 1
ATOM 1245 N N . HIS C 2 3 ? -25.204 16.405 -31.602 1.00 45.53 -14 HIS C N 1
ATOM 1246 C CA . HIS C 2 3 ? -24.849 17.486 -30.704 1.00 46.05 -14 HIS C CA 1
ATOM 1247 C C . HIS C 2 3 ? -25.219 17.111 -29.270 1.00 46.38 -14 HIS C C 1
ATOM 1248 O O . HIS C 2 3 ? -24.447 17.397 -28.360 1.00 46.99 -14 HIS C O 1
ATOM 1255 N N . MET C 2 4 ? -26.355 16.411 -29.061 1.00 46.08 -13 MET C N 1
ATOM 1256 C CA . MET C 2 4 ? -26.758 15.977 -27.717 1.00 46.10 -13 MET C CA 1
ATOM 1257 C C . MET C 2 4 ? -25.750 14.974 -27.162 1.00 45.33 -13 MET C C 1
ATOM 1258 O O . MET C 2 4 ? -25.396 15.051 -25.991 1.00 44.77 -13 MET C O 1
ATOM 1260 N N . ALA C 2 5 ? -25.280 14.048 -28.010 1.00 44.74 -12 ALA C N 1
ATOM 1261 C CA . ALA C 2 5 ? -24.284 13.055 -27.608 1.00 44.27 -12 ALA C CA 1
ATOM 1262 C C . ALA C 2 5 ? -22.936 13.714 -27.305 1.00 42.81 -12 ALA C C 1
ATOM 1263 O O . ALA C 2 5 ? -22.236 13.273 -26.404 1.00 42.85 -12 ALA C O 1
ATOM 1265 N N . GLN C 2 6 ? -22.574 14.762 -28.050 1.00 42.24 -11 GLN C N 1
ATOM 1266 C CA . GLN C 2 6 ? -21.328 15.498 -27.830 1.00 42.55 -11 GLN C CA 1
ATOM 1267 C C . GLN C 2 6 ? -21.408 16.218 -26.487 1.00 42.93 -11 GLN C C 1
ATOM 1268 O O . GLN C 2 6 ? -20.487 16.125 -25.681 1.00 43.27 -11 GLN C O 1
ATOM 1274 N N . MET C 2 7 ? -22.542 16.883 -26.222 1.00 43.00 -10 MET C N 1
ATOM 1275 C CA . MET C 2 7 ? -22.790 17.595 -24.970 1.00 43.59 -10 MET C CA 1
ATOM 1276 C C . MET C 2 7 ? -22.884 16.678 -23.768 1.00 43.15 -10 MET C C 1
ATOM 1277 O O . MET C 2 7 ? -22.532 17.070 -22.671 1.00 43.95 -10 MET C O 1
ATOM 1282 N N . GLU C 2 8 ? -23.387 15.476 -23.969 1.00 42.17 -9 GLU C N 1
ATOM 1283 C CA . GLU C 2 8 ? -23.501 14.475 -22.921 1.00 41.37 -9 GLU C CA 1
ATOM 1284 C C . GLU C 2 8 ? -22.098 13.998 -22.507 1.00 39.96 -9 GLU C C 1
ATOM 1285 O O . GLU C 2 8 ? -21.867 13.759 -21.326 1.00 40.38 -9 GLU C O 1
ATOM 1287 N N . GLU C 2 9 ? -21.171 13.859 -23.476 1.00 38.27 -8 GLU C N 1
ATOM 1288 C CA . GLU C 2 9 ? -19.784 13.465 -23.224 1.00 36.55 -8 GLU C CA 1
ATOM 1289 C C . GLU C 2 9 ? -19.045 14.617 -22.519 1.00 35.37 -8 GLU C C 1
ATOM 1290 O O . GLU C 2 9 ? -18.317 14.375 -21.573 1.00 35.10 -8 GLU C O 1
ATOM 1296 N N . GLU C 2 10 ? -19.296 15.860 -22.924 1.00 34.13 -7 GLU C N 1
ATOM 1297 C CA . GLU C 2 10 ? -18.743 17.043 -22.285 1.00 33.25 -7 GLU C CA 1
ATOM 1298 C C . GLU C 2 10 ? -19.249 17.156 -20.830 1.00 32.20 -7 GLU C C 1
ATOM 1299 O O . GLU C 2 10 ? -18.465 17.467 -19.914 1.00 32.94 -7 GLU C O 1
ATOM 1305 N N . ARG C 2 11 ? -20.539 16.866 -20.602 1.00 30.61 -6 ARG C N 1
ATOM 1306 C CA . ARG C 2 11 ? -21.136 16.843 -19.269 1.00 30.50 -6 ARG C CA 1
ATOM 1307 C C . ARG C 2 11 ? -20.427 15.775 -18.413 1.00 29.56 -6 ARG C C 1
ATOM 1308 O O . ARG C 2 11 ? -20.013 16.064 -17.296 1.00 28.66 -6 ARG C O 1
ATOM 1316 N N . ARG C 2 12 ? -20.251 14.578 -18.962 1.00 28.86 -5 ARG C N 1
ATOM 1317 C CA . ARG C 2 12 ? -19.550 13.484 -18.245 1.00 29.56 -5 ARG C CA 1
ATOM 1318 C C . ARG C 2 12 ? -18.133 13.917 -17.855 1.00 29.13 -5 ARG C C 1
ATOM 1319 O O . ARG C 2 12 ? -17.734 13.618 -16.733 1.00 28.98 -5 ARG C O 1
ATOM 1327 N N . GLU C 2 13 ? -17.427 14.568 -18.771 1.00 28.28 -4 GLU C N 1
ATOM 1328 C CA . GLU C 2 13 ? -16.032 14.994 -18.518 1.00 27.89 -4 GLU C CA 1
ATOM 1329 C C . GLU C 2 13 ? -16.027 16.073 -17.426 1.00 27.10 -4 GLU C C 1
ATOM 1330 O O . GLU C 2 13 ? -15.143 16.020 -16.568 1.00 25.12 -4 GLU C O 1
ATOM 1336 N N . HIS C 2 14 ? -17.004 16.983 -17.461 1.00 27.14 -3 HIS C N 1
ATOM 1337 C CA . HIS C 2 14 ? -17.128 18.026 -16.442 1.00 27.15 -3 HIS C CA 1
ATOM 1338 C C . HIS C 2 14 ? -17.345 17.445 -15.037 1.00 27.27 -3 HIS C C 1
ATOM 1339 O O . HIS C 2 14 ? -16.681 17.876 -14.092 1.00 26.87 -3 HIS C O 1
ATOM 1346 N N . VAL C 2 15 ? -18.240 16.449 -14.906 1.00 28.09 -2 VAL C N 1
ATOM 1347 C CA . VAL C 2 15 ? -18.501 15.766 -13.622 1.00 29.18 -2 VAL C CA 1
ATOM 1348 C C . VAL C 2 15 ? -17.211 15.172 -13.038 1.00 29.44 -2 VAL C C 1
ATOM 1349 O O . VAL C 2 15 ? -16.901 15.389 -11.861 1.00 29.65 -2 VAL C O 1
ATOM 1351 N N . ALA C 2 16 ? -16.440 14.466 -13.874 1.00 29.00 -1 ALA C N 1
ATOM 1352 C CA . ALA C 2 16 ? -15.174 13.886 -13.466 1.00 29.81 -1 ALA C CA 1
ATOM 1353 C C . ALA C 2 16 ? -14.142 14.980 -13.106 1.00 29.07 -1 ALA C C 1
ATOM 1354 O O . ALA C 2 16 ? -13.370 14.798 -12.167 1.00 28.65 -1 ALA C O 1
ATOM 1356 N N . LYS C 2 17 ? -14.129 16.104 -13.858 1.00 28.51 0 LYS C N 1
ATOM 1357 C CA . LYS C 2 17 ? -13.229 17.235 -13.602 1.00 28.57 0 LYS C CA 1
ATOM 1358 C C . LYS C 2 17 ? -13.481 17.862 -12.220 1.00 27.64 0 LYS C C 1
ATOM 1359 O O . LYS C 2 17 ? -12.529 18.109 -11.474 1.00 27.62 0 LYS C O 1
ATOM 1365 N N . MET C 2 18 ? -14.752 18.106 -11.875 1.00 26.51 1 MET C N 1
ATOM 1366 C CA . MET C 2 18 ? -15.083 18.707 -10.585 1.00 26.33 1 MET C CA 1
ATOM 1367 C C . MET C 2 18 ? -14.694 17.805 -9.425 1.00 26.46 1 MET C C 1
ATOM 1368 O O . MET C 2 18 ? -14.331 18.287 -8.376 1.00 25.10 1 MET C O 1
ATOM 1373 N N . LYS C 2 19 ? -14.788 16.486 -9.607 1.00 28.25 2 LYS C N 1
ATOM 1374 C CA . LYS C 2 19 ? -14.403 15.525 -8.582 1.00 29.24 2 LYS C CA 1
ATOM 1375 C C . LYS C 2 19 ? -12.916 15.642 -8.300 1.00 29.83 2 LYS C C 1
ATOM 1376 O O . LYS C 2 19 ? -12.539 15.869 -7.149 1.00 30.37 2 LYS C O 1
ATOM 1382 N N . LYS C 2 20 ? -12.084 15.596 -9.349 1.00 30.06 3 LYS C N 1
ATOM 1383 C CA . LYS C 2 20 ? -10.631 15.695 -9.218 1.00 31.21 3 LYS C CA 1
ATOM 1384 C C . LYS C 2 20 ? -10.189 17.051 -8.647 1.00 30.98 3 LYS C C 1
ATOM 1385 O O . LYS C 2 20 ? -9.329 17.099 -7.767 1.00 31.46 3 LYS C O 1
ATOM 1391 N N . MET C 2 21 ? -10.781 18.147 -9.151 1.00 30.37 4 MET C N 1
ATOM 1392 C CA . MET C 2 21 ? -10.479 19.506 -8.705 1.00 29.96 4 MET C CA 1
ATOM 1393 C C . MET C 2 21 ? -10.728 19.643 -7.201 1.00 28.93 4 MET C C 1
ATOM 1394 O O . MET C 2 21 ? -9.832 20.051 -6.483 1.00 29.60 4 MET C O 1
ATOM 1399 N N . GLU C 2 22 ? -11.909 19.271 -6.723 1.00 27.64 5 GLU C N 1
ATOM 1400 C CA . GLU C 2 22 ? -12.258 19.362 -5.320 1.00 27.92 5 GLU C CA 1
ATOM 1401 C C . GLU C 2 22 ? -11.319 18.526 -4.443 1.00 27.53 5 GLU C C 1
ATOM 1402 O O . GLU C 2 22 ? -10.880 18.976 -3.397 1.00 26.10 5 GLU C O 1
ATOM 1408 N N . MET C 2 23 ? -11.002 17.327 -4.878 1.00 28.60 6 MET C N 1
ATOM 1409 C CA . MET C 2 23 ? -10.128 16.416 -4.139 1.00 30.12 6 MET C CA 1
ATOM 1410 C C . MET C 2 23 ? -8.723 17.022 -4.014 1.00 30.39 6 MET C C 1
ATOM 1411 O O . MET C 2 23 ? -8.176 17.073 -2.906 1.00 29.76 6 MET C O 1
ATOM 1416 N N . GLU C 2 24 ? -8.163 17.513 -5.132 1.00 30.54 7 GLU C N 1
ATOM 1417 C CA . GLU C 2 24 ? -6.828 18.119 -5.166 1.00 31.31 7 GLU C CA 1
ATOM 1418 C C . GLU C 2 24 ? -6.777 19.442 -4.426 1.00 32.49 7 GLU C C 1
ATOM 1419 O O . GLU C 2 24 ? -5.827 19.684 -3.699 1.00 32.17 7 GLU C O 1
ATOM 1421 N N . MET C 2 25 ? -7.812 20.286 -4.562 1.00 33.09 8 MET C N 1
ATOM 1422 C CA . MET C 2 25 ? -7.867 21.557 -3.832 1.00 33.71 8 MET C CA 1
ATOM 1423 C C . MET C 2 25 ? -7.893 21.309 -2.322 1.00 33.97 8 MET C C 1
ATOM 1424 O O . MET C 2 25 ? -7.254 22.051 -1.576 1.00 33.60 8 MET C O 1
ATOM 1429 N N . GLU C 2 26 ? -8.557 20.213 -1.887 1.00 33.84 9 GLU C N 1
ATOM 1430 C CA . GLU C 2 26 ? -8.621 19.815 -0.481 1.00 34.27 9 GLU C CA 1
ATOM 1431 C C . GLU C 2 26 ? -7.227 19.442 0.021 1.00 33.81 9 GLU C C 1
ATOM 1432 O O . GLU C 2 26 ? -6.851 19.815 1.130 1.00 34.31 9 GLU C O 1
ATOM 1438 N N . GLN C 2 27 ? -6.450 18.730 -0.796 1.00 32.99 10 GLN C N 1
ATOM 1439 C CA . GLN C 2 27 ? -5.072 18.365 -0.447 1.00 32.97 10 GLN C CA 1
ATOM 1440 C C . GLN C 2 27 ? -4.180 19.609 -0.298 1.00 31.41 10 GLN C C 1
ATOM 1441 O O . GLN C 2 27 ? -3.383 19.671 0.632 1.00 32.20 10 GLN C O 1
ATOM 1447 N N . VAL C 2 28 ? -4.346 20.621 -1.174 1.00 29.64 11 VAL C N 1
ATOM 1448 C CA . VAL C 2 28 ? -3.577 21.855 -1.095 1.00 28.49 11 VAL C CA 1
ATOM 1449 C C . VAL C 2 28 ? -3.968 22.647 0.157 1.00 27.63 11 VAL C C 1
ATOM 1450 O O . VAL C 2 28 ? -3.093 23.206 0.839 1.00 26.80 11 VAL C O 1
ATOM 1454 N N . PHE C 2 29 ? -5.267 22.699 0.463 1.00 27.43 12 PHE C N 1
ATOM 1455 C CA . PHE C 2 29 ? -5.764 23.427 1.638 1.00 27.63 12 PHE C CA 1
ATOM 1456 C C . PHE C 2 29 ? -5.252 22.792 2.939 1.00 27.08 12 PHE C C 1
ATOM 1457 O O . PHE C 2 29 ? -4.831 23.521 3.850 1.00 28.46 12 PHE C O 1
ATOM 1465 N N . GLU C 2 30 ? -5.208 21.461 3.011 1.00 25.70 13 GLU C N 1
ATOM 1466 C CA . GLU C 2 30 ? -4.715 20.765 4.190 1.00 26.54 13 GLU C CA 1
ATOM 1467 C C . GLU C 2 30 ? -3.211 21.063 4.449 1.00 27.06 13 GLU C C 1
ATOM 1468 O O . GLU C 2 30 ? -2.795 21.305 5.591 1.00 26.46 13 GLU C O 1
ATOM 1470 N N . MET C 2 31 ? -2.414 21.077 3.370 1.00 27.80 14 MET C N 1
ATOM 1471 C CA . MET C 2 31 ? -0.993 21.393 3.472 1.00 28.71 14 MET C CA 1
ATOM 1472 C C . MET C 2 31 ? -0.820 22.871 3.864 1.00 28.50 14 MET C C 1
ATOM 1473 O O . MET C 2 31 ? 0.064 23.183 4.657 1.00 28.16 14 MET C O 1
ATOM 1478 N N . LYS C 2 32 ? -1.725 23.754 3.404 1.00 28.92 15 LYS C N 1
ATOM 1479 C CA . LYS C 2 32 ? -1.724 25.188 3.735 1.00 29.71 15 LYS C CA 1
ATOM 1480 C C . LYS C 2 32 ? -1.991 25.404 5.226 1.00 30.02 15 LYS C C 1
ATOM 1481 O O . LYS C 2 32 ? -1.254 26.152 5.873 1.00 30.37 15 LYS C O 1
ATOM 1487 N N . VAL C 2 33 ? -3.008 24.724 5.782 1.00 30.01 16 VAL C N 1
ATOM 1488 C CA . VAL C 2 33 ? -3.325 24.785 7.217 1.00 30.39 16 VAL C CA 1
ATOM 1489 C C . VAL C 2 33 ? -2.169 24.196 8.019 1.00 29.27 16 VAL C C 1
ATOM 1490 O O . VAL C 2 33 ? -1.781 24.768 9.038 1.00 30.12 16 VAL C O 1
ATOM 1494 N N . LYS C 2 34 ? -1.556 23.101 7.535 1.00 28.10 17 LYS C N 1
ATOM 1495 C CA . LYS C 2 34 ? -0.412 22.455 8.187 1.00 27.99 17 LYS C CA 1
ATOM 1496 C C . LYS C 2 34 ? 0.798 23.419 8.257 1.00 27.69 17 LYS C C 1
ATOM 1497 O O . LYS C 2 34 ? 1.558 23.382 9.227 1.00 27.80 17 LYS C O 1
ATOM 1503 N N . GLU C 2 35 ? 0.947 24.319 7.272 1.00 26.67 18 GLU C N 1
ATOM 1504 C CA . GLU C 2 35 ? 2.049 25.293 7.278 1.00 26.50 18 GLU C CA 1
ATOM 1505 C C . GLU C 2 35 ? 1.731 26.428 8.259 1.00 25.69 18 GLU C C 1
ATOM 1506 O O . GLU C 2 35 ? 2.631 26.919 8.945 1.00 25.93 18 GLU C O 1
ATOM 1512 N N . LYS C 2 36 ? 0.462 26.856 8.312 1.00 24.76 19 LYS C N 1
ATOM 1513 C CA . LYS C 2 36 ? 0.065 27.943 9.191 1.00 25.55 19 LYS C CA 1
ATOM 1514 C C . LYS C 2 36 ? 0.152 27.561 10.654 1.00 25.94 19 LYS C C 1
ATOM 1515 O O . LYS C 2 36 ? 0.535 28.410 11.476 1.00 26.15 19 LYS C O 1
ATOM 1521 N N . VAL C 2 37 ? -0.151 26.285 10.971 1.00 25.67 20 VAL C N 1
ATOM 1522 C CA . VAL C 2 37 ? -0.083 25.740 12.328 1.00 26.85 20 VAL C CA 1
ATOM 1523 C C . VAL C 2 37 ? 1.385 25.719 12.772 1.00 27.02 20 VAL C C 1
ATOM 1524 O O . VAL C 2 37 ? 1.700 26.109 13.898 1.00 27.48 20 VAL C O 1
ATOM 1528 N N . GLN C 2 38 ? 2.292 25.298 11.879 1.00 26.51 21 GLN C N 1
ATOM 1529 C CA . GLN C 2 38 ? 3.710 25.250 12.195 1.00 26.69 21 GLN C CA 1
ATOM 1530 C C . GLN C 2 38 ? 4.305 26.639 12.362 1.00 26.32 21 GLN C C 1
ATOM 1531 O O . GLN C 2 38 ? 5.163 26.827 13.225 1.00 26.82 21 GLN C O 1
ATOM 1537 N N . LYS C 2 39 ? 3.844 27.618 11.580 1.00 25.78 22 LYS C N 1
ATOM 1538 C CA . LYS C 2 39 ? 4.315 28.996 11.714 1.00 26.08 22 LYS C CA 1
ATOM 1539 C C . LYS C 2 39 ? 3.892 29.560 13.093 1.00 24.97 22 LYS C C 1
ATOM 1540 O O . LYS C 2 39 ? 4.674 30.231 13.765 1.00 24.94 22 LYS C O 1
ATOM 1546 N N . LEU C 2 40 ? 2.666 29.273 13.516 1.00 23.46 23 LEU C N 1
ATOM 1547 C CA . LEU C 2 40 ? 2.152 29.748 14.802 1.00 23.37 23 LEU C CA 1
ATOM 1548 C C . LEU C 2 40 ? 2.893 29.110 15.973 1.00 22.62 23 LEU C C 1
ATOM 1549 O O . LEU C 2 40 ? 3.203 29.809 16.948 1.00 22.29 23 LEU C O 1
ATOM 1554 N N . LYS C 2 41 ? 3.231 27.807 15.863 1.00 22.04 24 LYS C N 1
ATOM 1555 C CA . LYS C 2 41 ? 3.987 27.096 16.910 1.00 22.64 24 LYS C CA 1
ATOM 1556 C C . LYS C 2 41 ? 5.389 27.718 17.050 1.00 22.72 24 LYS C C 1
ATOM 1557 O O . LYS C 2 41 ? 5.892 27.857 18.161 1.00 22.51 24 LYS C O 1
ATOM 1563 N N . ASP C 2 42 ? 6.016 28.069 15.916 1.00 23.06 25 ASP C N 1
ATOM 1564 C CA . ASP C 2 42 ? 7.344 28.675 15.860 1.00 23.41 25 ASP C CA 1
ATOM 1565 C C . ASP C 2 42 ? 7.341 30.052 16.511 1.00 23.60 25 ASP C C 1
ATOM 1566 O O . ASP C 2 42 ? 8.288 30.426 17.212 1.00 22.77 25 ASP C O 1
ATOM 1571 N N . SER C 2 43 ? 6.275 30.805 16.266 1.00 24.12 26 SER C N 1
ATOM 1572 C CA . SER C 2 43 ? 6.140 32.136 16.814 1.00 25.44 26 SER C CA 1
ATOM 1573 C C . SER C 2 43 ? 6.082 32.106 18.350 1.00 25.39 26 SER C C 1
ATOM 1574 O O . SER C 2 43 ? 6.891 32.767 18.989 1.00 25.18 26 SER C O 1
ATOM 1577 N N . GLU C 2 44 ? 5.228 31.242 18.931 1.00 25.29 27 GLU C N 1
ATOM 1578 C CA . GLU C 2 44 ? 5.128 31.038 20.383 1.00 25.40 27 GLU C CA 1
ATOM 1579 C C . GLU C 2 44 ? 6.451 30.554 20.975 1.00 25.84 27 GLU C C 1
ATOM 1580 O O . GLU C 2 44 ? 6.846 31.021 22.034 1.00 25.53 27 GLU C O 1
ATOM 1586 N N . ALA C 2 45 ? 7.125 29.601 20.298 1.00 25.70 28 ALA C N 1
ATOM 1587 C CA . ALA C 2 45 ? 8.401 29.069 20.742 1.00 25.97 28 ALA C CA 1
ATOM 1588 C C . ALA C 2 45 ? 9.494 30.144 20.812 1.00 26.06 28 ALA C C 1
ATOM 1589 O O . ALA C 2 45 ? 10.316 30.130 21.749 1.00 26.26 28 ALA C O 1
ATOM 1591 N N . GLU C 2 46 ? 9.515 31.067 19.829 1.00 25.27 29 GLU C N 1
ATOM 1592 C CA . GLU C 2 46 ? 10.492 32.160 19.786 1.00 25.52 29 GLU C CA 1
ATOM 1593 C C . GLU C 2 46 ? 10.235 33.168 20.899 1.00 25.57 29 GLU C C 1
ATOM 1594 O O . GLU C 2 46 ? 11.150 33.543 21.621 1.00 26.56 29 GLU C O 1
ATOM 1600 N N . LEU C 2 47 ? 8.979 33.516 21.105 1.00 24.95 30 LEU C N 1
ATOM 1601 C CA . LEU C 2 47 ? 8.604 34.460 22.148 1.00 24.29 30 LEU C CA 1
ATOM 1602 C C . LEU C 2 47 ? 8.869 33.874 23.535 1.00 25.47 30 LEU C C 1
ATOM 1603 O O . LEU C 2 47 ? 9.333 34.594 24.414 1.00 24.98 30 LEU C O 1
ATOM 1608 N N . GLN C 2 48 ? 8.634 32.562 23.728 1.00 26.25 31 GLN C N 1
ATOM 1609 C CA . GLN C 2 48 ? 8.898 31.929 25.022 1.00 26.52 31 GLN C CA 1
ATOM 1610 C C . GLN C 2 48 ? 10.414 31.800 25.272 1.00 26.75 31 GLN C C 1
ATOM 1611 O O . GLN C 2 48 ? 10.856 31.934 26.420 1.00 27.15 31 GLN C O 1
ATOM 1613 N N . ARG C 2 49 ? 11.217 31.605 24.205 1.00 25.79 32 ARG C N 1
ATOM 1614 C CA . ARG C 2 49 ? 12.682 31.577 24.290 1.00 25.46 32 ARG C CA 1
ATOM 1615 C C . ARG C 2 49 ? 13.184 32.970 24.743 1.00 25.25 32 ARG C C 1
ATOM 1616 O O . ARG C 2 49 ? 13.964 33.083 25.687 1.00 24.97 32 ARG C O 1
ATOM 1624 N N . ARG C 2 50 ? 12.715 34.038 24.088 1.00 24.67 33 ARG C N 1
ATOM 1625 C CA . ARG C 2 50 ? 13.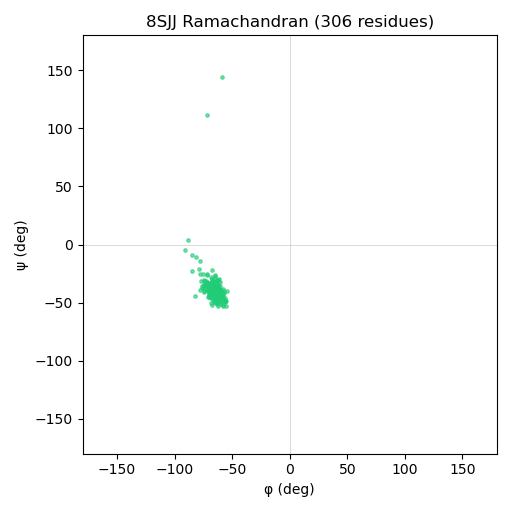064 35.412 24.459 1.00 23.73 33 ARG C CA 1
ATOM 1626 C C . ARG C 2 50 ? 12.660 35.698 25.908 1.00 23.18 33 ARG C C 1
ATOM 1627 O O . ARG C 2 50 ? 13.466 36.232 26.651 1.00 23.08 33 ARG C O 1
ATOM 1635 N N . HIS C 2 51 ? 11.442 35.316 26.325 1.00 22.67 34 HIS C N 1
ATOM 1636 C CA . HIS C 2 51 ? 11.000 35.515 27.696 1.00 23.73 34 HIS C CA 1
ATOM 1637 C C . HIS C 2 51 ? 11.870 34.745 28.736 1.00 24.87 34 HIS C C 1
ATOM 1638 O O . HIS C 2 51 ? 12.118 35.256 29.836 1.00 24.79 34 HIS C O 1
ATOM 1645 N N . GLU C 2 52 ? 12.285 33.510 28.413 1.00 24.68 35 GLU C N 1
ATOM 1646 C CA . GLU C 2 52 ? 13.119 32.725 29.309 1.00 24.64 35 GLU C CA 1
ATOM 1647 C C . GLU C 2 52 ? 14.489 33.353 29.421 1.00 24.14 35 GLU C C 1
ATOM 1648 O O . GLU C 2 52 ? 15.040 33.382 30.512 1.00 24.65 35 GLU C O 1
ATOM 1654 N N . GLN C 2 53 ? 15.042 33.861 28.309 1.00 22.98 36 GLN C N 1
ATOM 1655 C CA . GLN C 2 53 ? 16.356 34.483 28.333 1.00 23.07 36 GLN C CA 1
ATOM 1656 C C . GLN C 2 53 ? 16.381 35.722 29.223 1.00 21.79 36 GLN C C 1
ATOM 1657 O O . GLN C 2 53 ? 17.245 35.838 30.081 1.00 21.82 36 GLN C O 1
ATOM 1663 N N . MET C 2 54 ? 15.410 36.603 29.060 1.00 21.01 37 MET C N 1
ATOM 1664 C CA . MET C 2 54 ? 15.290 37.826 29.837 1.00 21.08 37 MET C CA 1
ATOM 1665 C C . MET C 2 54 ? 15.005 37.497 31.310 1.00 20.98 37 MET C C 1
ATOM 1666 O O . MET C 2 54 ? 15.534 38.165 32.199 1.00 20.96 37 MET C O 1
ATOM 1668 N N . LYS C 2 55 ? 14.223 36.447 31.567 1.00 20.56 38 LYS C N 1
ATOM 1669 C CA . LYS C 2 55 ? 13.910 36.013 32.926 1.00 21.81 38 LYS C CA 1
ATOM 1670 C C . LYS C 2 55 ? 15.188 35.538 33.625 1.00 23.02 38 LYS C C 1
ATOM 1671 O O . LYS C 2 55 ? 15.454 35.915 34.778 1.00 22.73 38 LYS C O 1
ATOM 1677 N N . LYS C 2 56 ? 16.008 34.744 32.913 1.00 23.72 39 LYS C N 1
ATOM 1678 C CA . LYS C 2 56 ? 17.257 34.270 33.494 1.00 24.70 39 LYS C CA 1
ATOM 1679 C C . LYS C 2 56 ? 18.275 35.403 33.648 1.00 24.34 39 LYS C C 1
ATOM 1680 O O . LYS C 2 56 ? 18.993 35.444 34.643 1.00 24.22 39 LYS C O 1
ATOM 1682 N N . ASN C 2 57 ? 18.266 36.369 32.739 1.00 24.32 40 ASN C N 1
ATOM 1683 C CA . ASN C 2 57 ? 19.128 37.545 32.848 1.00 24.70 40 ASN C CA 1
ATOM 1684 C C . ASN C 2 57 ? 18.734 38.400 34.067 1.00 23.93 40 ASN C C 1
ATOM 1685 O O . ASN C 2 57 ? 19.609 38.908 34.763 1.00 24.16 40 ASN C O 1
ATOM 1690 N N . LEU C 2 58 ? 17.428 38.544 34.336 1.00 23.05 41 LEU C N 1
ATOM 1691 C CA . LEU C 2 58 ? 16.991 39.331 35.493 1.00 22.73 41 LEU C CA 1
ATOM 1692 C C . LEU C 2 58 ? 17.342 38.642 36.792 1.00 22.47 41 LEU C C 1
ATOM 1693 O O . LEU C 2 58 ? 17.736 39.310 37.739 1.00 22.40 41 LEU C O 1
ATOM 1698 N N . GLU C 2 59 ? 17.269 37.313 36.834 1.00 22.36 42 GLU C N 1
ATOM 1699 C CA . GLU C 2 59 ? 17.636 36.541 38.033 1.00 22.35 42 GLU C CA 1
ATOM 1700 C C . GLU C 2 59 ? 19.110 36.751 38.361 1.00 22.32 42 GLU C C 1
ATOM 1701 O O . GLU C 2 59 ? 19.457 36.961 39.524 1.00 22.47 42 GLU C O 1
ATOM 1707 N N . ALA C 2 60 ? 19.969 36.773 37.328 1.00 22.03 43 ALA C N 1
ATOM 1708 C CA . ALA C 2 60 ? 21.406 36.993 37.501 1.00 22.31 43 ALA C CA 1
ATOM 1709 C C . ALA C 2 60 ? 21.703 38.416 37.999 1.00 22.88 43 ALA C C 1
ATOM 1710 O O . ALA C 2 60 ? 22.557 38.621 38.854 1.00 23.30 43 ALA C O 1
ATOM 1712 N N . GLN C 2 61 ? 20.968 39.381 37.502 1.00 23.59 44 GLN C N 1
ATOM 1713 C CA . GLN C 2 61 ? 21.130 40.771 37.863 1.00 23.59 44 GLN C CA 1
ATOM 1714 C C . GLN C 2 61 ? 20.725 41.018 39.309 1.00 22.18 44 GLN C C 1
ATOM 1715 O O . GLN C 2 61 ? 21.472 41.681 40.026 1.00 21.92 44 GLN C O 1
ATOM 1721 N N . HIS C 2 62 ? 19.624 40.393 39.757 1.00 21.67 45 HIS C N 1
ATOM 1722 C CA . HIS C 2 62 ? 19.152 40.439 41.134 1.00 23.37 45 HIS C CA 1
ATOM 1723 C C . HIS C 2 62 ? 20.166 39.775 42.063 1.00 25.24 45 HIS C C 1
ATOM 1724 O O . HIS C 2 62 ? 20.434 40.296 43.137 1.00 25.98 45 HIS C O 1
ATOM 1731 N N . LYS C 2 63 ? 20.709 38.611 41.672 1.00 25.94 46 LYS C N 1
ATOM 1732 C CA . LYS C 2 63 ? 21.648 37.864 42.503 1.00 27.05 46 LYS C CA 1
ATOM 1733 C C . LYS C 2 63 ? 22.925 38.650 42.740 1.00 27.03 46 LYS C C 1
ATOM 1734 O O . LYS C 2 63 ? 23.416 38.680 43.862 1.00 26.68 46 LYS C O 1
ATOM 1736 N N . GLU C 2 64 ? 23.454 39.284 41.688 1.00 26.82 47 GLU C N 1
ATOM 1737 C CA . GLU C 2 64 ? 24.671 40.094 41.763 1.00 27.49 47 GLU C CA 1
ATOM 1738 C C . GLU C 2 64 ? 24.475 41.299 42.681 1.00 27.57 47 GLU C C 1
ATOM 1739 O O . GLU C 2 64 ? 25.386 41.668 43.420 1.00 28.54 47 GLU C O 1
ATOM 1741 N N . LEU C 2 65 ? 23.300 41.904 42.644 1.00 26.55 48 LEU C N 1
ATOM 1742 C CA . LEU C 2 65 ? 22.986 43.037 43.497 1.00 25.91 48 LEU C CA 1
ATOM 1743 C C . LEU C 2 65 ? 22.860 42.589 44.934 1.00 24.27 48 LEU C C 1
ATOM 1744 O O . LEU C 2 65 ? 23.403 43.241 45.853 1.00 24.26 48 LEU C O 1
ATOM 1749 N N . GLU C 2 66 ? 22.163 41.479 45.148 1.00 23.26 49 GLU C N 1
ATOM 1750 C CA . GLU C 2 66 ? 21.963 40.951 46.490 1.00 23.68 49 GLU C CA 1
ATOM 1751 C C . GLU C 2 66 ? 23.297 40.628 47.168 1.00 22.84 49 GLU C C 1
ATOM 1752 O O . GLU C 2 66 ? 23.519 41.030 48.310 1.00 22.26 49 GLU C O 1
ATOM 1758 N N . GLU C 2 67 ? 24.228 40.062 46.387 1.00 22.93 50 GLU C N 1
ATOM 1759 C CA . GLU C 2 67 ? 25.592 39.739 46.825 1.00 23.23 50 GLU C CA 1
ATOM 1760 C C . GLU C 2 67 ? 26.375 40.979 47.217 1.00 21.86 50 GLU C C 1
ATOM 1761 O O . GLU C 2 67 ? 27.055 40.9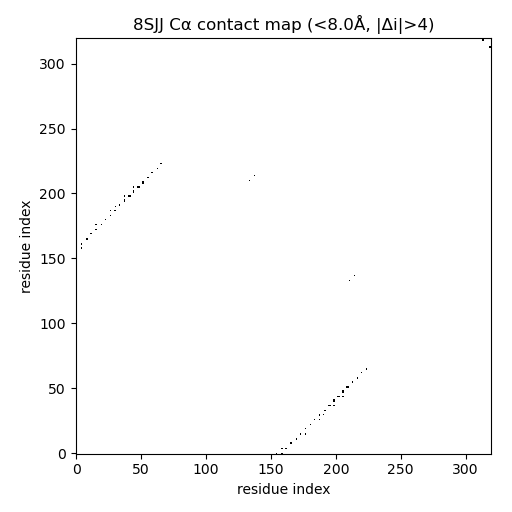65 48.236 1.00 22.23 50 GLU C O 1
ATOM 1763 N N . LYS C 2 68 ? 26.318 42.023 46.413 1.00 21.78 51 LYS C N 1
ATOM 1764 C CA . LYS C 2 68 ? 27.036 43.260 46.709 1.00 22.45 51 LYS C CA 1
ATOM 1765 C C . LYS C 2 68 ? 26.462 43.944 47.953 1.00 22.24 51 LYS C C 1
ATOM 1766 O O . LYS C 2 68 ? 27.220 44.459 48.768 1.00 22.03 51 LYS C O 1
ATOM 1768 N N . ARG C 2 69 ? 25.152 43.902 48.133 1.00 21.90 52 ARG C N 1
ATOM 1769 C CA . ARG C 2 69 ? 24.506 44.516 49.299 1.00 22.14 52 ARG C CA 1
ATOM 1770 C C . ARG C 2 69 ? 24.827 43.732 50.590 1.00 21.56 52 ARG C C 1
ATOM 1771 O O . ARG C 2 69 ? 25.051 44.318 51.653 1.00 19.43 52 ARG C O 1
ATOM 1779 N N . ARG C 2 70 ? 24.855 42.409 50.482 1.00 21.98 53 ARG C N 1
ATOM 1780 C CA . ARG C 2 70 ? 25.120 41.533 51.613 1.00 23.35 53 ARG C CA 1
ATOM 1781 C C . ARG C 2 70 ? 26.552 41.788 52.125 1.00 22.52 53 ARG C C 1
ATOM 1782 O O . ARG C 2 70 ? 26.742 41.961 53.322 1.00 23.02 53 ARG C O 1
ATOM 1790 N N . GLN C 2 71 ? 27.528 41.892 51.216 1.00 21.52 54 GLN C N 1
ATOM 1791 C CA . GLN C 2 71 ? 28.923 42.129 51.587 1.00 22.04 54 GLN C CA 1
ATOM 1792 C C . GLN C 2 71 ? 29.127 43.557 52.143 1.00 21.28 54 GLN C C 1
ATOM 1793 O O . GLN C 2 71 ? 29.940 43.757 53.052 1.00 21.58 54 GLN C O 1
ATOM 1795 N N . PHE C 2 72 ? 28.374 44.531 51.623 1.00 19.70 55 PHE C N 1
ATOM 1796 C CA . PHE C 2 72 ? 28.424 45.913 52.108 1.00 19.54 55 PHE C CA 1
ATOM 1797 C C . PHE C 2 72 ? 27.862 46.025 53.532 1.00 18.33 55 PHE C C 1
ATOM 1798 O O . PHE C 2 72 ? 28.446 46.708 54.368 1.00 18.56 55 PHE C O 1
ATOM 1806 N N . GLU C 2 73 ? 26.767 45.326 53.815 1.00 17.93 56 GLU C N 1
ATOM 1807 C CA . GLU C 2 73 ? 26.181 45.362 55.149 1.00 18.74 56 GLU C CA 1
ATOM 1808 C C . GLU C 2 73 ? 27.071 44.661 56.176 1.00 19.67 56 GLU C C 1
ATOM 1809 O O . GLU C 2 73 ? 27.201 45.129 57.314 1.00 19.17 56 GLU C O 1
ATOM 1815 N N . ASP C 2 74 ? 27.703 43.571 55.765 1.00 20.68 57 ASP C N 1
ATOM 1816 C CA . ASP C 2 74 ? 28.623 42.814 56.600 1.00 23.00 57 ASP C CA 1
ATOM 1817 C C . ASP C 2 74 ? 29.859 43.690 56.921 1.00 24.29 57 ASP C C 1
ATOM 1818 O O . ASP C 2 74 ? 30.260 43.786 58.085 1.00 23.84 57 ASP C O 1
ATOM 1823 N N . GLU C 2 75 ? 30.389 44.420 55.919 1.00 25.79 58 GLU C N 1
ATOM 1824 C CA . GLU C 2 75 ? 31.585 45.236 56.150 1.00 27.91 58 GLU C CA 1
ATOM 1825 C C . GLU C 2 75 ? 31.281 46.464 57.027 1.00 27.56 58 GLU C C 1
ATOM 1826 O O . GLU C 2 75 ? 32.076 46.773 57.915 1.00 27.58 58 GLU C O 1
ATOM 1832 N N . LYS C 2 76 ? 30.077 47.043 56.897 1.00 25.69 59 LYS C N 1
ATOM 1833 C CA . LYS C 2 76 ? 29.619 48.171 57.687 1.00 25.41 59 LYS C CA 1
ATOM 1834 C C . LYS C 2 76 ? 29.417 47.762 59.164 1.00 25.89 59 LYS C C 1
ATOM 1835 O O . LYS C 2 76 ? 29.808 48.501 60.070 1.00 25.42 59 LYS C O 1
ATOM 1841 N N . ALA C 2 77 ? 28.811 46.590 59.406 1.00 26.13 60 ALA C N 1
ATOM 1842 C CA . ALA C 2 77 ? 28.592 46.112 60.777 1.00 27.06 60 ALA C CA 1
ATOM 1843 C C . ALA C 2 77 ? 29.913 45.729 61.453 1.00 28.07 60 ALA C C 1
ATOM 1844 O O . ALA C 2 77 ? 30.067 45.919 62.657 1.00 28.41 60 ALA C O 1
ATOM 1846 N N . ASN C 2 78 ? 30.866 45.206 60.685 1.00 28.84 61 ASN C N 1
ATOM 1847 C CA . ASN C 2 78 ? 32.194 44.872 61.191 1.00 30.12 61 ASN C CA 1
ATOM 1848 C C . ASN C 2 78 ? 32.902 46.153 61.634 1.00 30.48 61 ASN C C 1
ATOM 1849 O O . ASN C 2 78 ? 33.474 46.199 62.734 1.00 31.30 61 ASN C O 1
ATOM 1854 N N . TRP C 2 79 ? 32.824 47.193 60.790 1.00 29.41 62 TRP C N 1
ATOM 1855 C CA A TRP C 2 79 ? 33.415 48.501 61.042 0.50 30.20 62 TRP C CA 1
ATOM 1856 C CA B TRP C 2 79 ? 33.440 48.476 61.073 0.50 29.52 62 TRP C CA 1
ATOM 1857 C C . TRP C 2 79 ? 32.852 49.102 62.335 1.00 30.95 62 TRP C C 1
ATOM 1858 O O . TRP C 2 79 ? 33.615 49.536 63.205 1.00 31.67 62 TRP C O 1
ATOM 1879 N N . GLU C 2 80 ? 31.519 49.113 62.464 1.00 31.82 63 GLU C N 1
ATOM 1880 C CA . GLU C 2 80 ? 30.818 49.649 63.620 1.00 33.66 63 GLU C CA 1
ATOM 1881 C C . GLU C 2 80 ? 31.278 48.995 64.916 1.00 35.12 63 GLU C C 1
ATOM 1882 O O . GLU C 2 80 ? 31.586 49.705 65.874 1.00 35.70 63 GLU C O 1
ATOM 1888 N N . ALA C 2 81 ? 31.348 47.654 64.947 1.00 35.48 64 ALA C N 1
ATOM 1889 C CA . ALA C 2 81 ? 31.807 46.899 66.117 1.00 36.35 64 ALA C CA 1
ATOM 1890 C C . ALA C 2 81 ? 33.270 47.208 66.443 1.00 38.89 64 ALA C C 1
ATOM 1891 O O . ALA C 2 81 ? 33.678 47.117 67.606 1.00 39.80 64 ALA C O 1
ATOM 1893 N N . GLN C 2 82 ? 34.072 47.536 65.427 1.00 40.10 65 GLN C N 1
ATOM 1894 C CA . GLN C 2 82 ? 35.472 47.876 65.631 1.00 42.25 65 GLN C CA 1
ATOM 1895 C C . GLN C 2 82 ? 35.661 49.310 66.131 1.00 44.27 65 GLN C C 1
ATOM 1896 O O . GLN C 2 82 ? 36.683 49.598 66.729 1.00 45.30 65 GLN C O 1
ATOM 1902 N N . GLN C 2 83 ? 34.686 50.193 65.917 1.00 45.14 66 GLN C N 1
ATOM 1903 C CA . GLN C 2 83 ? 34.754 51.585 66.354 1.00 46.77 66 GLN C CA 1
ATOM 1904 C C . GLN C 2 83 ? 34.241 51.815 67.771 1.00 48.81 66 GLN C C 1
ATOM 1905 O O . GLN C 2 83 ? 34.139 52.970 68.183 1.00 49.06 66 GLN C O 1
ATOM 1911 N N . ARG C 2 84 ? 33.865 50.754 68.503 1.00 50.19 67 ARG C N 1
ATOM 1912 C CA . ARG C 2 84 ? 33.414 50.926 69.882 1.00 51.79 67 ARG C CA 1
ATOM 1913 C C . ARG C 2 84 ? 34.645 51.266 70.720 1.00 52.61 67 ARG C C 1
ATOM 1914 O O . ARG C 2 84 ? 35.556 50.456 70.844 1.00 52.79 67 ARG C O 1
ATOM 1922 N N . ILE C 2 85 ? 34.710 52.498 71.209 1.00 53.02 68 ILE C N 1
ATOM 1923 C CA . ILE C 2 85 ? 35.829 52.979 72.018 1.00 53.70 68 ILE C CA 1
ATOM 1924 C C . ILE C 2 85 ? 35.790 52.416 73.454 1.00 53.73 68 ILE C C 1
ATOM 1925 O O . ILE C 2 85 ? 36.837 52.191 74.065 1.00 53.78 68 ILE C O 1
ATOM 1930 N N . LEU C 2 86 ? 34.579 52.154 73.966 1.00 53.38 69 LEU C N 1
ATOM 1931 C CA . LEU C 2 86 ? 34.351 51.634 75.306 1.00 53.63 69 LEU C CA 1
ATOM 1932 C C . LEU C 2 86 ? 33.250 50.576 75.289 1.00 54.09 69 LEU C C 1
ATOM 1933 O O . LEU C 2 86 ? 33.008 49.945 74.259 1.00 54.28 69 LEU C O 1
ATOM 1935 N N . HIS D 2 3 ? -61.640 -8.861 -31.193 1.00 41.20 -21 HIS D N 1
ATOM 1936 C CA . HIS D 2 3 ? -61.208 -10.240 -31.031 1.00 41.32 -21 HIS D CA 1
ATOM 1937 C C . HIS D 2 3 ? -61.345 -10.744 -29.578 1.00 40.88 -21 HIS D C 1
ATOM 1938 O O . HIS D 2 3 ? -60.372 -10.670 -28.839 1.00 41.44 -21 HIS D O 1
ATOM 1945 N N . MET D 2 4 ? -62.508 -11.289 -29.179 1.00 39.64 -20 MET D N 1
ATOM 1946 C CA . MET D 2 4 ? -62.742 -11.707 -27.788 1.00 39.80 -20 MET D CA 1
ATOM 1947 C C . MET D 2 4 ? -61.854 -12.850 -27.252 1.00 38.33 -20 MET D C 1
ATOM 1948 O O . MET D 2 4 ? -61.458 -12.749 -26.097 1.00 38.02 -20 MET D O 1
ATOM 1953 N N . ALA D 2 5 ? -61.522 -13.900 -28.034 1.00 37.28 -19 ALA D N 1
ATOM 1954 C CA . ALA D 2 5 ? -60.630 -14.957 -27.521 1.00 36.98 -19 ALA D CA 1
ATOM 1955 C C . ALA D 2 5 ? -59.247 -14.366 -27.203 1.00 36.64 -19 ALA D C 1
ATOM 1956 O O . ALA D 2 5 ? -58.744 -14.554 -26.090 1.00 36.53 -19 ALA D O 1
ATOM 1958 N N . GLN D 2 6 ? -58.695 -13.542 -28.113 1.00 35.76 -18 GLN D N 1
ATOM 1959 C CA . GLN D 2 6 ? -57.422 -12.871 -27.854 1.00 35.39 -18 GLN D CA 1
ATOM 1960 C C . GLN D 2 6 ? -57.539 -11.863 -26.716 1.00 34.19 -18 GLN D C 1
ATOM 1961 O O . GLN D 2 6 ? -56.595 -11.722 -25.946 1.00 34.84 -18 GLN D O 1
ATOM 1967 N N . MET D 2 7 ? -58.706 -11.201 -26.556 1.00 32.37 -17 MET D N 1
ATOM 1968 C CA . MET D 2 7 ? -58.890 -10.288 -25.416 1.00 31.15 -17 MET D CA 1
ATOM 1969 C C . MET D 2 7 ? -58.930 -11.082 -24.091 1.00 28.34 -17 MET D C 1
ATOM 1970 O O . MET D 2 7 ? -58.463 -10.572 -23.083 1.00 27.58 -17 MET D O 1
ATOM 1975 N N . GLU D 2 8 ? -59.376 -12.361 -24.111 1.00 26.73 -16 GLU D N 1
ATOM 1976 C CA . GLU D 2 8 ? -59.357 -13.170 -22.884 1.00 26.46 -16 GLU D CA 1
ATOM 1977 C C . GLU D 2 8 ? -57.964 -13.688 -22.555 1.00 26.35 -16 GLU D C 1
ATOM 1978 O O . GLU D 2 8 ? -57.633 -13.801 -21.379 1.00 25.56 -16 GLU D O 1
ATOM 1984 N N . GLU D 2 9 ? -57.136 -13.955 -23.579 1.00 26.35 -15 GLU D N 1
ATOM 1985 C CA . GLU D 2 9 ? -55.751 -14.350 -23.332 1.00 27.27 -15 GLU D CA 1
ATOM 1986 C C . GLU D 2 9 ? -54.970 -13.129 -22.786 1.00 28.54 -15 GLU D C 1
ATOM 1987 O O . GLU D 2 9 ? -54.148 -13.285 -21.877 1.00 28.30 -15 GLU D O 1
ATOM 1993 N N . GLU D 2 10 ? -55.290 -11.907 -23.271 1.00 28.89 -14 GLU D N 1
ATOM 1994 C CA . GLU D 2 10 ? -54.680 -10.690 -22.740 1.00 29.48 -14 GLU D CA 1
ATOM 1995 C C . GLU D 2 10 ? -55.144 -10.502 -21.285 1.00 28.20 -14 GLU D C 1
ATOM 1996 O O . GLU D 2 10 ? -54.324 -10.245 -20.409 1.00 28.84 -14 GLU D O 1
ATOM 2002 N N . ARG D 2 11 ? -56.445 -10.708 -21.008 1.00 26.69 -13 ARG D N 1
ATOM 2003 C CA . ARG D 2 11 ? -56.994 -10.622 -19.657 1.00 25.96 -13 ARG D CA 1
ATOM 2004 C C . ARG D 2 11 ? -56.264 -11.578 -18.707 1.00 26.18 -13 ARG D C 1
ATOM 2005 O O . ARG D 2 11 ? -55.847 -11.172 -17.630 1.00 26.08 -13 ARG D O 1
ATOM 2013 N N . ARG D 2 12 ? -56.108 -12.836 -19.113 1.00 26.89 -12 ARG D N 1
ATOM 2014 C CA . ARG D 2 12 ? -55.437 -13.857 -18.320 1.00 27.85 -12 ARG D CA 1
ATOM 2015 C C . ARG D 2 12 ? -53.975 -13.502 -18.075 1.00 28.97 -12 ARG D C 1
ATOM 2016 O O . ARG D 2 12 ? -53.438 -13.822 -17.013 1.00 29.00 -12 ARG D O 1
ATOM 2024 N N . GLU D 2 13 ? -53.311 -12.883 -19.068 1.00 29.32 -11 GLU D N 1
ATOM 2025 C CA . GLU D 2 13 ? -51.903 -12.495 -18.893 1.00 29.75 -11 GLU D CA 1
ATOM 2026 C C . GLU D 2 13 ? -51.791 -11.265 -17.964 1.00 30.08 -11 GLU D C 1
ATOM 2027 O O . GLU D 2 13 ? -50.836 -11.162 -17.196 1.00 30.56 -11 GLU D O 1
ATOM 2029 N N . HIS D 2 14 ? -52.764 -10.343 -18.039 1.00 29.75 -10 HIS D N 1
ATOM 2030 C CA . HIS D 2 14 ? -52.827 -9.142 -17.196 1.00 29.32 -10 HIS D CA 1
ATOM 2031 C C . HIS D 2 14 ? -53.053 -9.585 -15.757 1.00 28.41 -10 HIS D C 1
ATOM 2032 O O . HIS D 2 14 ? -52.374 -9.093 -14.862 1.00 27.91 -10 HIS D O 1
ATOM 2039 N N . VAL D 2 15 ? -53.964 -10.545 -15.534 1.00 28.07 -9 VAL D N 1
ATOM 2040 C CA . VAL D 2 15 ? -54.220 -11.051 -14.183 1.00 28.35 -9 VAL D CA 1
ATOM 2041 C C . VAL D 2 15 ? -52.938 -11.646 -13.540 1.00 28.86 -9 VAL D C 1
ATOM 2042 O O . VAL D 2 15 ? -52.633 -11.358 -12.365 1.00 27.66 -9 VAL D O 1
ATOM 2046 N N . ALA D 2 16 ? -52.148 -12.401 -14.327 1.00 29.82 -8 ALA D N 1
ATOM 2047 C CA . ALA D 2 16 ? -50.918 -12.992 -13.800 1.00 31.18 -8 ALA D CA 1
ATOM 2048 C C . ALA D 2 16 ? -49.800 -11.955 -13.586 1.00 33.04 -8 ALA D C 1
ATOM 2049 O O . ALA D 2 16 ? -48.993 -12.118 -12.668 1.00 34.18 -8 ALA D O 1
ATOM 2051 N N . LYS D 2 17 ? -49.756 -10.898 -14.415 1.00 33.00 -7 LYS D N 1
ATOM 2052 C CA . LYS D 2 17 ? -48.765 -9.829 -14.310 1.00 33.83 -7 LYS D CA 1
ATOM 2053 C C . LYS D 2 17 ? -49.023 -9.014 -13.033 1.00 33.91 -7 LYS D C 1
ATOM 2054 O O . LYS D 2 17 ? -48.086 -8.717 -12.290 1.00 34.72 -7 LYS D O 1
ATOM 2060 N N . MET D 2 18 ? -50.297 -8.669 -12.781 1.00 32.77 -6 MET D N 1
ATOM 2061 C CA . MET D 2 18 ? -50.692 -7.887 -11.633 1.00 32.45 -6 MET D CA 1
ATOM 2062 C C . MET D 2 18 ? -50.398 -8.590 -10.339 1.00 32.53 -6 MET D C 1
ATOM 2063 O O . MET D 2 18 ? -49.972 -7.935 -9.389 1.00 32.22 -6 MET D O 1
ATOM 2068 N N . LYS D 2 19 ? -50.606 -9.918 -10.293 1.00 33.01 -5 LYS D N 1
ATOM 2069 C CA . LYS D 2 19 ? -50.347 -10.746 -9.106 1.00 34.20 -5 LYS D CA 1
ATOM 2070 C C . LYS D 2 19 ? -48.833 -10.775 -8.811 1.00 34.18 -5 LYS D C 1
ATOM 2071 O O . LYS D 2 19 ? -48.408 -10.604 -7.657 1.00 34.24 -5 LYS D O 1
ATOM 2077 N N . LYS D 2 20 ? -48.028 -10.920 -9.865 1.00 33.49 -4 LYS D N 1
ATOM 2078 C CA . LYS D 2 20 ? -46.576 -10.914 -9.767 1.00 34.33 -4 LYS D CA 1
ATOM 2079 C C . LYS D 2 20 ? -46.069 -9.531 -9.339 1.00 34.93 -4 LYS D C 1
ATOM 2080 O O . LYS D 2 20 ? -45.136 -9.431 -8.533 1.00 35.48 -4 LYS D O 1
ATOM 2082 N N . MET D 2 21 ? -46.706 -8.464 -9.850 1.00 34.44 -3 MET D N 1
ATOM 2083 C CA . MET D 2 21 ? -46.370 -7.094 -9.507 1.00 34.57 -3 MET D CA 1
ATOM 2084 C C . MET D 2 21 ? -46.610 -6.849 -8.023 1.00 34.20 -3 MET D C 1
ATOM 2085 O O . MET D 2 21 ? -45.750 -6.261 -7.362 1.00 33.99 -3 MET D O 1
ATOM 2090 N N . GLU D 2 22 ? -47.756 -7.323 -7.499 1.00 33.19 -2 GLU D N 1
ATOM 2091 C CA . GLU D 2 22 ? -48.097 -7.183 -6.092 1.00 33.68 -2 GLU D CA 1
ATOM 2092 C C . GLU D 2 22 ? -47.134 -7.965 -5.189 1.00 34.09 -2 GLU D C 1
ATOM 2093 O O . GLU D 2 22 ? -46.877 -7.547 -4.058 1.00 33.11 -2 GLU D O 1
ATOM 2095 N N . MET D 2 23 ? -46.606 -9.091 -5.663 1.00 35.07 -1 MET D N 1
ATOM 2096 C CA A MET D 2 23 ? -45.666 -9.917 -4.924 0.50 36.00 -1 MET D CA 1
ATOM 2097 C CA B MET D 2 23 ? -45.623 -9.888 -4.869 0.50 35.90 -1 MET D CA 1
ATOM 2098 C C . MET D 2 23 ? -44.255 -9.177 -4.792 1.00 36.04 -1 MET D C 1
ATOM 2099 O O . MET D 2 23 ? -43.615 -9.037 -3.714 1.00 36.42 -1 MET D O 1
ATOM 2108 N N . GLU D 2 24 ? -43.849 -8.599 -5.919 1.00 35.66 0 GLU D N 1
ATOM 2109 C CA . GLU D 2 24 ? -42.594 -7.837 -5.988 1.00 35.54 0 GLU D CA 1
ATOM 2110 C C . GLU D 2 24 ? -42.687 -6.579 -5.125 1.00 35.45 0 GLU D C 1
ATOM 2111 O O . GLU D 2 24 ? -41.734 -6.234 -4.433 1.00 36.00 0 GLU D O 1
ATOM 2113 N N . MET D 2 25 ? -43.853 -5.928 -5.115 1.00 34.26 1 MET D N 1
ATOM 2114 C CA . MET D 2 25 ? -44.076 -4.755 -4.285 1.00 33.08 1 MET D CA 1
ATOM 2115 C C . MET D 2 25 ? -44.068 -5.117 -2.818 1.00 32.62 1 MET D C 1
ATOM 2116 O O . MET D 2 25 ? -43.548 -4.369 -2.016 1.00 32.03 1 MET D O 1
ATOM 2121 N N . GLU D 2 26 ? -44.638 -6.259 -2.462 1.00 33.17 2 GLU D N 1
ATOM 2122 C CA . GLU D 2 26 ? -44.660 -6.729 -1.079 1.00 34.41 2 GLU D CA 1
ATOM 2123 C C . GLU D 2 26 ? -43.235 -6.965 -0.579 1.00 35.26 2 GLU D C 1
ATOM 2124 O O . GLU D 2 26 ? -42.908 -6.610 0.555 1.00 35.26 2 GLU D O 1
ATOM 2130 N N . GLN D 2 27 ? -42.381 -7.535 -1.447 1.00 35.06 3 GLN D N 1
ATOM 2131 C CA . GLN D 2 27 ? -41.003 -7.813 -1.096 1.00 35.64 3 GLN D CA 1
ATOM 2132 C C . GLN D 2 27 ? -40.209 -6.520 -0.948 1.00 34.68 3 GLN D C 1
ATOM 2133 O O . GLN D 2 27 ? -39.476 -6.369 0.020 1.00 35.33 3 GLN D O 1
ATOM 2139 N N . VAL D 2 28 ? -40.414 -5.560 -1.858 1.00 33.18 4 VAL D N 1
ATOM 2140 C CA . VAL D 2 28 ? -39.761 -4.257 -1.812 1.00 32.21 4 VAL D CA 1
ATOM 2141 C C . VAL D 2 28 ? -40.150 -3.538 -0.504 1.00 31.15 4 VAL D C 1
ATOM 2142 O O . VAL D 2 28 ? -39.282 -3.063 0.219 1.00 30.77 4 VAL D O 1
ATOM 2146 N N . PHE D 2 29 ? -41.464 -3.525 -0.198 1.00 30.16 5 PHE D N 1
ATOM 2147 C CA . PHE D 2 29 ? -42.013 -2.877 0.979 1.00 28.73 5 PHE D CA 1
ATOM 2148 C C . PHE D 2 29 ? -41.480 -3.467 2.255 1.00 28.49 5 PHE D C 1
ATOM 2149 O O . PHE D 2 29 ? -41.014 -2.705 3.094 1.00 28.12 5 PHE D O 1
ATOM 2157 N N . GLU D 2 30 ? -41.477 -4.803 2.401 1.00 28.91 6 GLU D N 1
ATOM 2158 C CA . GLU D 2 30 ? -40.963 -5.458 3.618 1.00 29.62 6 GLU D CA 1
ATOM 2159 C C . GLU D 2 30 ? -39.474 -5.153 3.839 1.00 28.85 6 GLU D C 1
ATOM 2160 O O . GLU D 2 30 ? -39.049 -4.917 4.971 1.00 27.99 6 GLU D O 1
ATOM 2166 N N . MET D 2 31 ? -38.702 -5.114 2.756 1.00 28.51 7 MET D N 1
ATOM 2167 C CA . MET D 2 31 ? -37.294 -4.773 2.832 1.00 29.10 7 MET D CA 1
ATOM 2168 C C . MET D 2 31 ? -37.145 -3.302 3.277 1.00 27.95 7 MET D C 1
ATOM 2169 O O . MET D 2 31 ? -36.328 -2.998 4.145 1.00 27.34 7 MET D O 1
ATOM 2174 N N . LYS D 2 32 ? -37.986 -2.416 2.744 1.00 27.50 8 LYS D N 1
ATOM 2175 C CA . LYS D 2 32 ? -38.034 -1.001 3.117 1.00 27.53 8 LYS D CA 1
ATOM 2176 C C . LYS D 2 32 ? -38.351 -0.821 4.612 1.00 26.77 8 LYS D C 1
ATOM 2177 O O . LYS D 2 32 ? -37.698 -0.010 5.271 1.00 27.07 8 LYS D O 1
ATOM 2183 N N . VAL D 2 33 ? -39.339 -1.565 5.143 1.00 25.83 9 VAL D N 1
ATOM 2184 C CA . VAL D 2 33 ? -39.703 -1.512 6.560 1.00 25.87 9 VAL D CA 1
ATOM 2185 C C . VAL D 2 33 ? -38.565 -2.070 7.419 1.00 25.32 9 VAL D C 1
ATOM 2186 O O . VAL D 2 33 ? -38.256 -1.519 8.477 1.00 24.11 9 VAL D O 1
ATOM 2190 N N . LYS D 2 34 ? -37.914 -3.143 6.944 1.00 25.54 10 LYS D N 1
ATOM 2191 C CA . LYS D 2 34 ? -36.779 -3.759 7.597 1.00 25.21 10 LYS D CA 1
ATOM 2192 C C . LYS D 2 34 ? -35.644 -2.750 7.709 1.00 25.12 10 LYS D C 1
ATOM 2193 O O . LYS D 2 34 ? -35.001 -2.697 8.757 1.00 26.47 10 LYS D O 1
ATOM 2199 N N . GLU D 2 35 ? -35.424 -1.912 6.681 1.00 23.75 11 GLU D N 1
ATOM 2200 C CA . GLU D 2 35 ? -34.358 -0.903 6.749 1.00 24.26 11 GLU D CA 1
ATOM 2201 C C . GLU D 2 35 ? -34.706 0.218 7.729 1.00 23.04 11 GLU D C 1
ATOM 2202 O O . GLU D 2 35 ? -33.843 0.652 8.476 1.00 23.49 11 GLU D O 1
ATOM 2208 N N . LYS D 2 36 ? -35.965 0.663 7.749 1.00 21.84 12 LYS D N 1
ATOM 2209 C CA . LYS D 2 36 ? -36.377 1.753 8.625 1.00 21.75 12 LYS D CA 1
ATOM 2210 C C . LYS D 2 36 ? -36.345 1.339 10.105 1.00 21.15 12 LYS D C 1
ATOM 2211 O O . LYS D 2 36 ? -35.836 2.089 10.952 1.00 19.89 12 LYS D O 1
ATOM 2217 N N . VAL D 2 37 ? -36.831 0.127 10.401 1.00 20.99 13 VAL D N 1
ATOM 2218 C CA . VAL D 2 37 ? -36.783 -0.420 11.755 1.00 22.36 13 VAL D CA 1
ATOM 2219 C C . VAL D 2 37 ? -35.312 -0.545 12.239 1.00 22.99 13 VAL D C 1
ATOM 2220 O O . VAL D 2 37 ? -34.971 -0.083 13.337 1.00 23.27 13 VAL D O 1
ATOM 2224 N N . GLN D 2 38 ? -34.443 -1.124 11.405 1.00 22.32 14 GLN D N 1
ATOM 2225 C CA . GLN D 2 38 ? -33.035 -1.244 11.737 1.00 22.76 14 GLN D CA 1
ATOM 2226 C C . GLN D 2 38 ? -32.370 0.117 11.976 1.00 23.60 14 GLN D C 1
ATOM 2227 O O . GLN D 2 38 ? -31.630 0.291 12.955 1.00 23.11 14 GLN D O 1
ATOM 2233 N N . LYS D 2 39 ? -32.685 1.097 11.135 1.00 23.46 15 LYS D N 1
ATOM 2234 C CA . LYS D 2 39 ? -32.115 2.423 11.254 1.00 24.09 15 LYS D CA 1
ATOM 2235 C C . LYS D 2 39 ? -32.557 3.148 12.537 1.00 23.63 15 LYS D C 1
ATOM 2236 O O . LYS D 2 39 ? -31.743 3.828 13.147 1.00 23.53 15 LYS D O 1
ATOM 2242 N N . LEU D 2 40 ? -33.811 2.951 12.969 1.00 23.02 16 LEU D N 1
ATOM 2243 C CA . LEU D 2 40 ? -34.351 3.536 14.195 1.00 22.87 16 LEU D CA 1
ATOM 2244 C C . LEU D 2 40 ? -33.742 2.846 15.439 1.00 22.70 16 LEU D C 1
ATOM 2245 O O . LEU D 2 40 ? -33.487 3.515 16.450 1.00 22.89 16 LEU D O 1
ATOM 2250 N N . LYS D 2 41 ? -33.484 1.533 15.352 1.00 21.98 17 LYS D N 1
ATOM 2251 C CA . LYS D 2 41 ? -32.861 0.702 16.399 1.00 23.15 17 LYS D CA 1
ATOM 2252 C C . LYS D 2 41 ? -31.393 1.134 16.599 1.00 23.42 17 LYS D C 1
ATOM 2253 O O . LYS D 2 41 ? -30.979 1.432 17.718 1.00 22.49 17 LYS D O 1
ATOM 2259 N N . ASP D 2 42 ? -30.645 1.275 15.503 1.00 24.19 18 ASP D N 1
ATOM 2260 C 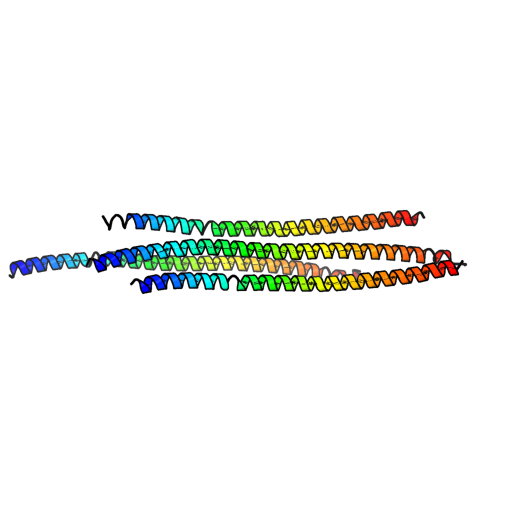CA . ASP D 2 42 ? -29.240 1.712 15.516 1.00 24.88 18 ASP D CA 1
ATOM 2261 C C . ASP D 2 42 ? -29.101 3.170 15.987 1.00 25.17 18 ASP D C 1
ATOM 2262 O O . ASP D 2 42 ? -28.167 3.508 16.713 1.00 25.49 18 ASP D O 1
ATOM 2267 N N . SER D 2 43 ? -30.074 4.013 15.630 1.00 24.92 19 SER D N 1
ATOM 2268 C CA . SER D 2 43 ? -30.122 5.419 16.049 1.00 24.89 19 SER D CA 1
ATOM 2269 C C . SER D 2 43 ? -30.274 5.504 17.572 1.00 23.94 19 SER D C 1
ATOM 2270 O O . SER D 2 43 ? -29.492 6.201 18.234 1.00 24.67 19 SER D O 1
ATOM 2273 N N . GLU D 2 44 ? -31.250 4.766 18.134 1.00 22.54 20 GLU D N 1
ATOM 2274 C CA . GLU D 2 44 ? -31.534 4.730 19.563 1.00 21.94 20 GLU D CA 1
ATOM 2275 C C . GLU D 2 44 ? -30.352 4.166 20.321 1.00 22.03 20 GLU D C 1
ATOM 2276 O O . GLU D 2 44 ? -29.955 4.750 21.323 1.00 21.39 20 GLU D O 1
ATOM 2282 N N . ALA D 2 45 ? -29.745 3.090 19.809 1.00 22.08 21 ALA D N 1
ATOM 2283 C CA . ALA D 2 45 ? -28.550 2.478 20.402 1.00 22.84 21 ALA D CA 1
ATOM 2284 C C . ALA D 2 45 ? -27.353 3.426 20.454 1.00 23.57 21 ALA D C 1
ATOM 2285 O O . ALA D 2 45 ? -26.613 3.394 21.433 1.00 23.54 21 ALA D O 1
ATOM 2287 N N . GLU D 2 46 ? -27.152 4.245 19.410 1.00 24.55 22 GLU D N 1
ATOM 2288 C CA . GLU D 2 46 ? -26.036 5.204 19.342 1.00 25.64 22 GLU D CA 1
ATOM 2289 C C . GLU D 2 46 ? -26.239 6.377 20.310 1.00 27.33 22 GLU D C 1
ATOM 2290 O O . GLU D 2 46 ? -25.283 6.872 20.935 1.00 28.19 22 GLU D O 1
ATOM 2292 N N . LEU D 2 47 ? -27.489 6.796 20.467 1.00 26.87 23 LEU D N 1
ATOM 2293 C CA . LEU D 2 47 ? -27.808 7.869 21.388 1.00 26.77 23 LEU D CA 1
ATOM 2294 C C . LEU D 2 47 ? -27.708 7.366 22.836 1.00 27.00 23 LEU D C 1
ATOM 2295 O O . LEU D 2 47 ? -27.194 8.082 23.688 1.00 27.24 23 LEU D O 1
ATOM 2300 N N . GLN D 2 48 ? -28.113 6.117 23.100 1.00 26.32 24 GLN D N 1
ATOM 2301 C CA . GLN D 2 48 ? -27.998 5.524 24.431 1.00 26.45 24 GLN D CA 1
ATOM 2302 C C . GLN D 2 48 ? -26.526 5.266 24.793 1.00 27.66 24 GLN D C 1
ATOM 2303 O O . GLN D 2 48 ? -26.148 5.373 25.964 1.00 28.00 24 GLN D O 1
ATOM 2309 N N . ARG D 2 49 ? -25.695 4.921 23.802 1.00 27.80 25 ARG D N 1
ATOM 2310 C CA . ARG D 2 49 ? -24.274 4.678 24.043 1.00 28.94 25 ARG D CA 1
ATOM 2311 C C . ARG D 2 49 ? -23.603 6.006 24.412 1.00 29.01 25 ARG D C 1
ATOM 2312 O O . ARG D 2 49 ? -22.894 6.097 25.413 1.00 29.34 25 ARG D O 1
ATOM 2320 N N . ARG D 2 50 ? -23.837 7.033 23.603 1.00 29.50 26 ARG D N 1
ATOM 2321 C CA . ARG D 2 50 ? -23.270 8.372 23.805 1.00 30.28 26 ARG D CA 1
ATOM 2322 C C . ARG D 2 50 ? -23.725 8.940 25.138 1.00 31.01 26 ARG D C 1
ATOM 2323 O O . ARG D 2 50 ? -22.921 9.501 25.875 1.00 31.13 26 ARG D O 1
ATOM 2325 N N . HIS D 2 51 ? -25.007 8.754 25.471 1.00 30.56 27 HIS D N 1
ATOM 2326 C CA . HIS D 2 51 ? -25.543 9.228 26.724 1.00 30.65 27 HIS D CA 1
ATOM 2327 C C . HIS D 2 51 ? -24.845 8.535 27.920 1.00 31.13 27 HIS D C 1
ATOM 2328 O O . HIS D 2 51 ? -24.489 9.204 28.902 1.00 30.54 27 HIS D O 1
ATOM 2335 N N . GLU D 2 52 ? -24.677 7.202 27.842 1.00 31.30 28 GLU D N 1
ATOM 2336 C CA . GLU D 2 52 ? -24.055 6.395 28.899 1.00 32.42 28 GLU D CA 1
ATOM 2337 C C . GLU D 2 52 ? -22.581 6.774 29.136 1.00 32.11 28 GLU D C 1
ATOM 2338 O O . GLU D 2 52 ? -22.085 6.795 30.277 1.00 30.99 28 GLU D O 1
ATOM 2344 N N . GLN D 2 53 ? -21.902 7.112 28.046 1.00 32.59 29 GLN D N 1
ATOM 2345 C CA . GLN D 2 53 ? -20.516 7.548 28.042 1.00 33.06 29 GLN D CA 1
ATOM 2346 C C . GLN D 2 53 ? -20.401 8.889 28.767 1.00 32.80 2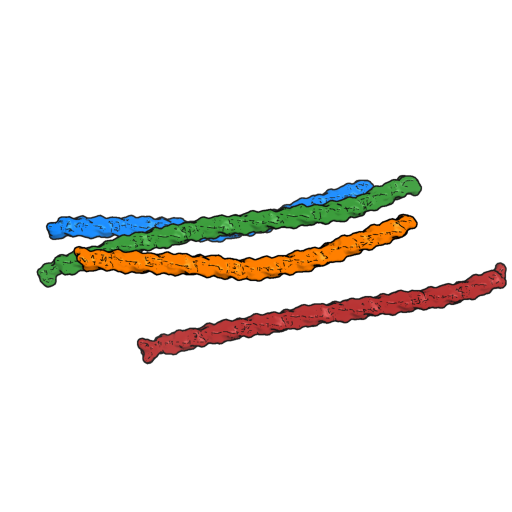9 GLN D C 1
ATOM 2347 O O . GLN D 2 53 ? -19.501 9.047 29.598 1.00 32.30 29 GLN D O 1
ATOM 2353 N N . MET D 2 54 ? -21.321 9.845 28.493 1.00 32.63 30 MET D N 1
ATOM 2354 C CA . MET D 2 54 ? -21.277 11.132 29.193 1.00 33.35 30 MET D CA 1
ATOM 2355 C C . MET D 2 54 ? -21.636 10.964 30.695 1.00 32.45 30 MET D C 1
ATOM 2356 O O . MET D 2 54 ? -20.991 11.589 31.530 1.00 33.12 30 MET D O 1
ATOM 2361 N N . LYS D 2 55 ? -22.525 10.025 31.043 1.00 31.41 31 LYS D N 1
ATOM 2362 C CA . LYS D 2 55 ? -22.899 9.657 32.417 1.00 31.93 31 LYS D CA 1
ATOM 2363 C C . LYS D 2 55 ? -21.667 9.120 33.164 1.00 33.18 31 LYS D C 1
ATOM 2364 O O . LYS D 2 55 ? -21.365 9.556 34.281 1.00 33.34 31 LYS D O 1
ATOM 2370 N N . LYS D 2 56 ? -20.901 8.237 32.516 1.00 32.78 32 LYS D N 1
ATOM 2371 C CA . LYS D 2 56 ? -19.683 7.688 33.107 1.00 32.67 32 LYS D CA 1
ATOM 2372 C C . LYS D 2 56 ? -18.657 8.803 33.298 1.00 31.56 32 LYS D C 1
ATOM 2373 O O . LYS D 2 56 ? -18.003 8.844 34.337 1.00 31.91 32 LYS D O 1
ATOM 2379 N N . ASN D 2 57 ? -18.551 9.724 32.322 1.00 30.08 33 ASN D N 1
ATOM 2380 C CA . ASN D 2 57 ? -17.602 10.842 32.350 1.00 29.10 33 ASN D CA 1
ATOM 2381 C C . ASN D 2 57 ? -17.879 11.856 33.453 1.00 27.31 33 ASN D C 1
ATOM 2382 O O . ASN D 2 57 ? -16.994 12.187 34.223 1.00 27.12 33 ASN D O 1
ATOM 2387 N N . LEU D 2 58 ? -19.113 12.309 33.565 1.00 26.06 34 LEU D N 1
ATOM 2388 C CA . LEU D 2 58 ? -19.536 13.222 34.615 1.00 24.70 34 LEU D CA 1
ATOM 2389 C C . LEU D 2 58 ? -19.369 12.577 35.990 1.00 23.62 34 LEU D C 1
ATOM 2390 O O . LEU D 2 58 ? -19.142 13.297 36.966 1.00 22.58 34 LEU D O 1
ATOM 2395 N N . GLU D 2 59 ? -19.507 11.231 36.090 1.00 23.32 35 GLU D N 1
ATOM 2396 C CA . GLU D 2 59 ? -19.330 10.560 37.370 1.00 24.39 35 GLU D CA 1
ATOM 2397 C C . GLU D 2 59 ? -17.856 10.657 37.762 1.00 24.80 35 GLU D C 1
ATOM 2398 O O . GLU D 2 59 ? -17.564 11.088 38.885 1.00 25.42 35 GLU D O 1
ATOM 2400 N N . ALA D 2 60 ? -16.927 10.388 36.808 1.00 23.78 36 ALA D N 1
ATOM 2401 C CA . ALA D 2 60 ? -15.499 10.527 37.093 1.00 24.08 36 ALA D CA 1
ATOM 2402 C C . ALA D 2 60 ? -15.104 11.997 37.432 1.00 24.96 36 ALA D C 1
ATOM 2403 O O . ALA D 2 60 ? -14.324 12.219 38.358 1.00 24.62 36 ALA D O 1
ATOM 2405 N N . GLN D 2 61 ? -15.688 12.995 36.737 1.00 25.16 37 GLN D N 1
ATOM 2406 C CA . GLN D 2 61 ? -15.405 14.402 37.048 1.00 26.28 37 GLN D CA 1
ATOM 2407 C C . GLN D 2 61 ? -15.920 14.765 38.437 1.00 26.23 37 GLN D C 1
ATOM 2408 O O . GLN D 2 61 ? -15.224 15.468 39.186 1.00 26.59 37 GLN D O 1
ATOM 2414 N N . HIS D 2 62 ? -17.088 14.228 38.821 1.00 25.76 38 HIS D N 1
ATOM 2415 C CA . HIS D 2 62 ? -17.624 14.473 40.153 1.00 27.00 38 HIS D CA 1
ATOM 2416 C C . HIS D 2 62 ? -16.698 13.881 41.231 1.00 26.65 38 HIS D C 1
ATOM 2417 O O . HIS D 2 62 ? -16.394 14.553 42.209 1.00 26.33 38 HIS D O 1
ATOM 2424 N N . LYS D 2 63 ? -16.190 12.678 41.001 1.00 26.13 39 LYS D N 1
ATOM 2425 C CA . LYS D 2 63 ? -15.283 12.003 41.962 1.00 26.16 39 LYS D CA 1
ATOM 2426 C C . LYS D 2 63 ? -13.950 12.763 42.104 1.00 25.74 39 LYS D C 1
ATOM 2427 O O . LYS D 2 63 ? -13.432 12.796 43.207 1.00 26.89 39 LYS D O 1
ATOM 2433 N N . GLU D 2 64 ? -13.430 13.330 41.023 1.00 25.26 40 GLU D N 1
ATOM 2434 C CA . GLU D 2 64 ? -12.140 14.056 41.072 1.00 25.30 40 GLU D CA 1
ATOM 2435 C C . GLU D 2 64 ? -12.331 15.336 41.884 1.00 25.08 40 GLU D C 1
ATOM 2436 O O . GLU D 2 64 ? -11.535 15.600 42.766 1.00 25.51 40 GLU D O 1
ATOM 2442 N N . LEU D 2 65 ? -13.398 16.053 41.600 1.00 24.25 41 LEU D N 1
ATOM 2443 C CA . LEU D 2 65 ? -13.707 17.290 42.343 1.00 23.91 41 LEU D CA 1
ATOM 2444 C C . LEU D 2 65 ? -13.867 16.973 43.833 1.00 23.57 41 LEU D C 1
ATOM 2445 O O . LEU D 2 65 ? -13.282 17.691 44.634 1.00 23.80 41 LEU D O 1
ATOM 2450 N N . GLU D 2 66 ? -14.620 15.928 44.166 1.00 23.08 42 GLU D N 1
ATOM 2451 C CA . GLU D 2 66 ? -14.871 15.526 45.571 1.00 23.01 42 GLU D CA 1
ATOM 2452 C C . GLU D 2 66 ? -13.539 15.193 46.243 1.00 22.33 42 GLU D C 1
ATOM 2453 O O . GLU D 2 66 ? -13.369 15.515 47.406 1.00 22.97 42 GLU D O 1
ATOM 2459 N N . GLU D 2 67 ? -12.661 14.545 45.502 1.00 21.07 43 GLU D N 1
ATOM 2460 C CA . GLU D 2 67 ? -11.373 14.161 46.034 1.00 20.18 43 GLU D CA 1
ATOM 2461 C C . GLU D 2 67 ? -10.506 15.444 46.257 1.00 19.50 43 GLU D C 1
ATOM 2462 O O . GLU D 2 67 ? -9.852 15.585 47.281 1.00 19.05 43 GLU D O 1
ATOM 2464 N N . LYS D 2 68 ? -10.566 16.394 45.320 1.00 19.33 44 LYS D N 1
ATOM 2465 C CA . LYS D 2 68 ? -9.875 17.667 45.444 1.00 19.96 44 LYS D CA 1
ATOM 2466 C C . LYS D 2 68 ? -10.434 18.449 46.609 1.00 19.88 44 LYS D C 1
ATOM 2467 O O . LYS D 2 68 ? -9.673 18.954 47.424 1.00 19.53 44 LYS D O 1
ATOM 2473 N N . ARG D 2 69 ? -11.752 18.498 46.738 1.00 20.37 45 ARG D N 1
ATOM 2474 C CA . ARG D 2 69 ? -12.417 19.217 47.846 1.00 20.32 45 ARG D CA 1
ATOM 2475 C C . ARG D 2 69 ? -12.025 18.607 49.197 1.00 20.24 45 ARG D C 1
ATOM 2476 O O . ARG D 2 69 ? -11.769 19.318 50.173 1.00 19.55 45 ARG D O 1
ATOM 2484 N N . ARG D 2 70 ? -11.970 17.280 49.245 1.00 21.16 46 ARG D N 1
ATOM 2485 C CA . ARG D 2 70 ? -11.604 16.569 50.467 1.00 21.80 46 ARG D CA 1
ATOM 2486 C C . ARG D 2 70 ? -10.160 16.910 50.902 1.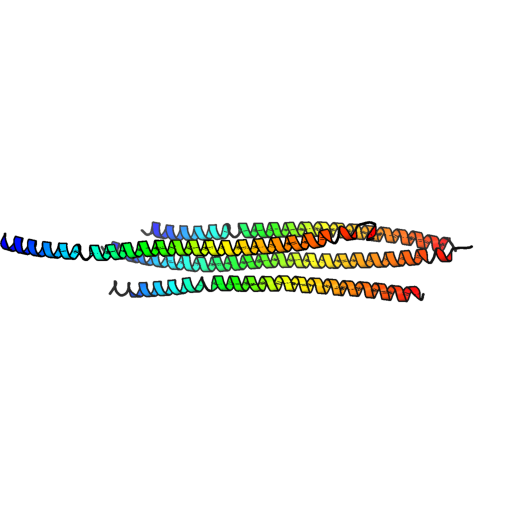00 20.02 46 ARG D C 1
ATOM 2487 O O . ARG D 2 70 ? -9.929 17.216 52.066 1.00 18.72 46 ARG D O 1
ATOM 2495 N N . GLN D 2 71 ? -9.217 16.904 49.961 1.00 19.75 47 GLN D N 1
ATOM 2496 C CA . GLN D 2 71 ? -7.819 17.195 50.291 1.00 20.51 47 GLN D CA 1
ATOM 2497 C C . GLN D 2 71 ? -7.637 18.619 50.761 1.00 19.46 47 GLN D C 1
ATOM 2498 O O . GLN D 2 71 ? -6.886 18.885 51.712 1.00 19.37 47 GLN D O 1
ATOM 2504 N N . PHE D 2 72 ? -8.359 19.547 50.126 1.00 19.13 48 PHE D N 1
ATOM 2505 C CA . PHE D 2 72 ? -8.293 20.949 50.526 1.00 19.25 48 PHE D CA 1
ATOM 2506 C C . PHE D 2 72 ? -8.882 21.125 51.946 1.00 17.86 48 PHE D C 1
ATOM 2507 O O . PHE D 2 72 ? -8.289 21.813 52.764 1.00 17.86 48 PHE D O 1
ATOM 2515 N N . GLU D 2 73 ? -10.035 20.508 52.242 1.00 17.70 49 GLU D N 1
ATOM 2516 C CA . GLU D 2 73 ? -10.659 20.662 53.570 1.00 18.80 49 GLU D CA 1
ATOM 2517 C C . GLU D 2 73 ? -9.796 20.070 54.695 1.00 19.88 49 GLU D C 1
ATOM 2518 O O . GLU D 2 73 ? -9.839 20.548 55.828 1.00 19.25 49 GLU D O 1
ATOM 2524 N N . ASP D 2 74 ? -9.003 19.048 54.359 1.00 19.69 50 ASP D N 1
ATOM 2525 C CA . ASP D 2 74 ? -8.115 18.374 55.287 1.00 19.97 50 ASP D CA 1
ATOM 2526 C C . ASP D 2 74 ? -6.945 19.319 55.635 1.00 18.98 50 ASP D C 1
ATOM 2527 O O . ASP D 2 74 ? -6.558 19.455 56.803 1.00 18.20 50 ASP D O 1
ATOM 2532 N N . GLU D 2 75 ? -6.381 19.966 54.609 1.00 19.11 51 GLU D N 1
ATOM 2533 C CA . GLU D 2 75 ? -5.245 20.854 54.803 1.00 20.87 51 GLU D CA 1
ATOM 2534 C C . GLU D 2 75 ? -5.689 22.184 55.454 1.00 20.83 51 GLU D C 1
ATOM 2535 O O . GLU D 2 75 ? -4.956 22.746 56.266 1.00 20.49 51 GLU D O 1
ATOM 2541 N N . LYS D 2 76 ? -6.917 22.634 55.167 1.00 20.67 52 LYS D N 1
ATOM 2542 C CA . LYS D 2 76 ? -7.467 23.823 55.771 1.00 20.59 52 LYS D CA 1
ATOM 2543 C C . LYS D 2 76 ? -7.714 23.561 57.281 1.00 21.23 52 LYS D C 1
ATOM 2544 O O . LYS D 2 76 ? -7.386 24.415 58.109 1.00 21.33 52 LYS D O 1
ATOM 2550 N N . ALA D 2 77 ? -8.282 22.380 57.639 1.00 20.30 53 ALA D N 1
ATOM 2551 C CA . ALA D 2 77 ? -8.517 22.043 59.051 1.00 20.05 53 ALA D CA 1
ATOM 2552 C C . ALA D 2 77 ? -7.193 21.908 59.805 1.00 20.67 53 ALA D C 1
ATOM 2553 O O . ALA D 2 77 ? -7.108 22.262 60.995 1.00 21.02 53 ALA D O 1
ATOM 2555 N N . ASN D 2 78 ? -6.177 21.314 59.144 1.00 19.94 54 ASN D N 1
ATOM 2556 C CA . ASN D 2 78 ? -4.855 21.144 59.745 1.00 19.74 54 ASN D CA 1
ATOM 2557 C C . ASN D 2 78 ? -4.227 22.485 60.020 1.00 20.04 54 ASN D C 1
ATOM 2558 O O . ASN D 2 78 ? -3.658 22.683 61.100 1.00 19.86 54 ASN D O 1
ATOM 2563 N N . TRP D 2 79 ? -4.341 23.421 59.064 1.00 19.62 55 TRP D N 1
ATOM 2564 C CA A TRP D 2 79 ? -3.764 24.739 59.251 0.50 19.76 55 TRP D CA 1
ATOM 2565 C CA B TRP D 2 79 ? -3.800 24.773 59.209 0.50 20.71 55 TRP D CA 1
ATOM 2566 C C . TRP D 2 79 ? -4.476 25.479 60.383 1.00 20.29 55 TRP D C 1
ATOM 2567 O O . TRP D 2 79 ? -3.801 26.073 61.235 1.00 20.21 55 TRP D O 1
ATOM 2588 N N . GLU D 2 80 ? -5.816 25.429 60.420 1.00 20.32 56 GLU D N 1
ATOM 2589 C CA . GLU D 2 80 ? -6.562 26.091 61.494 1.00 21.59 56 GLU D CA 1
ATOM 2590 C C . GLU D 2 80 ? -6.206 25.546 62.879 1.00 22.21 56 GLU D C 1
ATOM 2591 O O . GLU D 2 80 ? -6.013 26.349 63.800 1.00 22.79 56 GLU D O 1
ATOM 2593 N N . ALA D 2 81 ? -6.093 24.211 63.039 1.00 21.98 57 ALA D N 1
ATOM 2594 C CA . ALA D 2 81 ? -5.691 23.651 64.347 1.00 22.74 57 ALA D CA 1
ATOM 2595 C C . ALA D 2 81 ? -4.258 24.094 64.723 1.00 23.21 57 ALA D C 1
ATOM 2596 O O . ALA D 2 81 ? -3.988 24.435 65.896 1.00 22.32 57 ALA D O 1
ATOM 2598 N N . GLN D 2 82 ? -3.336 24.136 63.721 1.00 22.96 58 GLN D N 1
ATOM 2599 C CA . GLN D 2 82 ? -1.967 24.589 63.981 1.00 23.81 58 GLN D CA 1
ATOM 2600 C C . GLN D 2 82 ? -1.887 26.057 64.402 1.00 24.42 58 GLN D C 1
ATOM 2601 O O . GLN D 2 82 ? -0.906 26.445 65.039 1.00 25.20 58 GLN D O 1
ATOM 2607 N N . GLN D 2 83 ? -2.854 26.885 64.010 1.00 23.64 59 GLN D N 1
ATOM 2608 C CA . GLN D 2 83 ? -2.835 28.314 64.379 1.00 23.32 59 GLN D CA 1
ATOM 2609 C C . GLN D 2 83 ? -3.367 28.595 65.779 1.00 22.70 59 GLN D C 1
ATOM 2610 O O . GLN D 2 83 ? -3.219 29.709 66.247 1.00 22.66 59 GLN D O 1
ATOM 2616 N N . ARG D 2 84 ? -3.995 27.611 66.447 1.00 22.23 60 ARG D N 1
ATOM 2617 C CA . ARG D 2 84 ? -4.519 27.812 67.815 1.00 21.78 60 ARG D CA 1
ATOM 2618 C C . ARG D 2 84 ? -3.375 28.211 68.776 1.00 21.67 60 ARG D C 1
ATOM 2619 O O . ARG D 2 84 ? -2.239 27.719 68.637 1.00 21.57 60 ARG D O 1
ATOM 2627 N N . ILE D 2 85 ? -3.668 29.094 69.753 1.00 20.84 61 ILE D N 1
ATOM 2628 C CA . ILE D 2 85 ? -2.631 29.607 70.644 1.00 20.81 61 ILE D CA 1
ATOM 2629 C C . ILE D 2 85 ? -1.937 28.481 71.416 1.00 20.72 61 ILE D C 1
ATOM 2630 O O . ILE D 2 85 ? -0.708 28.498 71.500 1.00 20.23 61 ILE D O 1
ATOM 2635 N N . LEU D 2 86 ? -2.705 27.487 71.916 1.00 20.14 62 LEU D N 1
ATOM 2636 C CA . LEU D 2 86 ? -2.124 26.374 72.663 1.00 23.15 62 LEU D CA 1
ATOM 2637 C C . LEU D 2 86 ? -1.241 25.446 71.786 1.00 25.51 62 LEU D C 1
ATOM 2638 O O . LEU D 2 86 ? -0.400 24.723 72.312 1.00 25.77 62 LEU D O 1
ATOM 2640 N N . GLU D 2 87 ? -1.448 25.449 70.466 1.00 26.23 63 GLU D N 1
ATOM 2641 C CA . GLU D 2 87 ? -0.658 24.615 69.553 1.00 28.11 63 GLU D CA 1
ATOM 2642 C C . GLU D 2 87 ? 0.592 25.301 69.005 1.00 30.72 63 GLU D C 1
ATOM 2643 O O . GLU D 2 87 ? 1.383 24.675 68.296 1.00 30.69 63 GLU D O 1
ATOM 2649 N N . GLN D 2 88 ? 0.774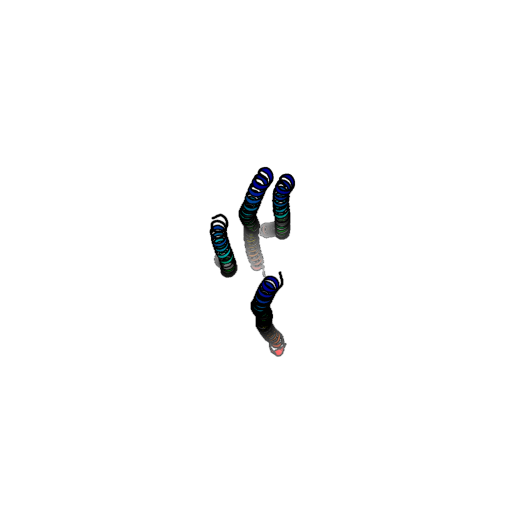 26.579 69.336 1.00 32.37 64 GLN D N 1
ATOM 2650 C CA . GLN D 2 88 ? 1.884 27.348 68.846 1.00 35.00 64 GLN D CA 1
ATOM 2651 C C . GLN D 2 88 ? 3.094 27.217 69.730 1.00 36.58 64 GLN D C 1
ATOM 2652 O O . GLN D 2 88 ? 4.207 27.056 69.235 1.00 37.50 64 GLN D O 1
#

GO terms:
  GO:0005515 protein binding (F, IPI)
  GO:0001669 acrosomal vesicle (C, IDA)
  GO:0005856 cytoskeleton (C, IDA)
  GO:0005737 cytoplasm (C, EXP)
  GO:1905719 protein localization to perinuclear region of cytoplasm (P, IMP)
  GO:0007286 spermatid development (P, IMP)